Protein AF-A0A7S1Y999-F1 (afdb_monomer_lite)

Radius of gyration: 23.69 Å; chains: 1; bounding box: 73×63×56 Å

Organism: NCBI:txid210454

Secondary structure (DSSP, 8-state):
----------TTSHHHHHHHHHHHHHHHHHHHHHHHHHHHHHHHHHHHHHH-TT--TT-EEE--HHHHHHHHHHHHHHHHHHHHHHT-TTSTTHHHHH-SPPPTTSHHHHHHHHHHHHHHHHHHHHHHHHH-SEEEGGGGHHHHHHHHHHHHHHHHHHHSGGGTS-SS--HHHHHHHHHHHHHHHHHHHHHHHPPB------

pLDDT: mean 75.51, std 18.02, range [28.94, 95.38]

Sequence (202 aa):
TIFLPLFSSCSGIERLVDKTSADTMGPRLSTLTLSLAPYVGLGTLIQYCRSSKNFDLNDAVEITPLQRKALLVHFAYFIAVPIMIEVFPDAPGIDFLVGSQPNPCNGAFMMQCLAAENFFVTSTALGFLLSQTSVPRWALMTPFAQLAWNLKNHLAWWFLGSTFAPEGPFPFAVVDMFIIWPITAIYGHHFLNAKKVEKKKD

Foldseek 3Di:
DDDDDDDDDPPPPVVVVVVVVVVVVVLVVVVVVLVCQLVVVLVVVVVVQVPDPVRPQQFKFFQDPLLLVLLVLLLVVLVVLLCCVPVVCPPPCNCVQLN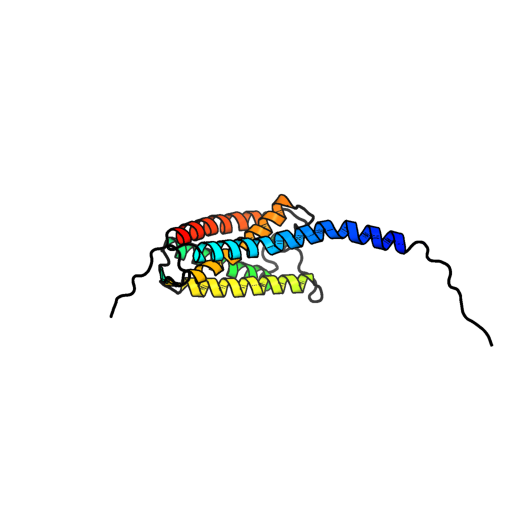DQDDCVDVSNVVSVVSNVVSVVLSVLSVVVSPDRIDRLNSLVSLSSVLSNLVSVLCCPPPVHPSRHDPDDPPNNVVVCVSSVVSVVSSVVCSVVTDGDDPPPD

Structure (mmCIF, N/CA/C/O backbone):
data_AF-A0A7S1Y999-F1
#
_entry.id   AF-A0A7S1Y999-F1
#
loop_
_atom_site.group_PDB
_atom_site.id
_atom_site.type_symbol
_atom_site.label_atom_id
_atom_site.label_alt_id
_atom_site.label_comp_id
_atom_site.label_asym_id
_atom_site.label_entity_id
_atom_site.label_seq_id
_atom_site.pdbx_PDB_ins_code
_atom_site.Cartn_x
_atom_site.Cartn_y
_atom_site.Cartn_z
_atom_site.occupancy
_atom_site.B_iso_or_equiv
_atom_site.auth_seq_id
_atom_site.auth_comp_id
_atom_site.auth_asym_id
_atom_site.auth_atom_id
_atom_site.pdbx_PDB_model_num
ATOM 1 N N . THR A 1 1 ? 41.124 -51.060 -30.240 1.00 32.69 1 THR A N 1
ATOM 2 C CA . THR A 1 1 ? 42.439 -50.402 -30.391 1.00 32.69 1 THR A CA 1
ATOM 3 C C . THR A 1 1 ? 42.208 -49.123 -31.180 1.00 32.69 1 THR A C 1
ATOM 5 O O . THR A 1 1 ? 41.724 -49.260 -32.285 1.00 32.69 1 THR A O 1
ATOM 8 N N . ILE A 1 2 ? 42.387 -47.879 -30.732 1.00 30.97 2 ILE A N 1
ATOM 9 C CA . ILE A 1 2 ? 43.013 -47.257 -29.556 1.00 30.97 2 ILE A CA 1
ATOM 10 C C . ILE A 1 2 ? 42.463 -45.798 -29.477 1.00 30.97 2 ILE A C 1
ATOM 12 O O . ILE A 1 2 ? 42.338 -45.148 -30.507 1.00 30.97 2 ILE A O 1
ATOM 16 N N . PHE A 1 3 ? 42.119 -45.362 -28.256 1.00 28.94 3 PHE A N 1
ATOM 17 C CA . PHE A 1 3 ? 42.251 -44.038 -27.601 1.00 28.94 3 PHE A CA 1
ATOM 18 C C . PHE A 1 3 ? 41.762 -42.699 -28.220 1.00 28.94 3 PHE A C 1
ATOM 20 O O . PHE A 1 3 ? 42.355 -42.155 -29.143 1.00 28.94 3 PHE A O 1
ATOM 27 N N . LEU A 1 4 ? 40.815 -42.064 -27.505 1.00 36.09 4 LEU A N 1
ATOM 28 C CA . LEU A 1 4 ? 40.960 -40.692 -26.952 1.00 36.09 4 LEU A CA 1
ATOM 29 C C . LEU A 1 4 ? 41.985 -4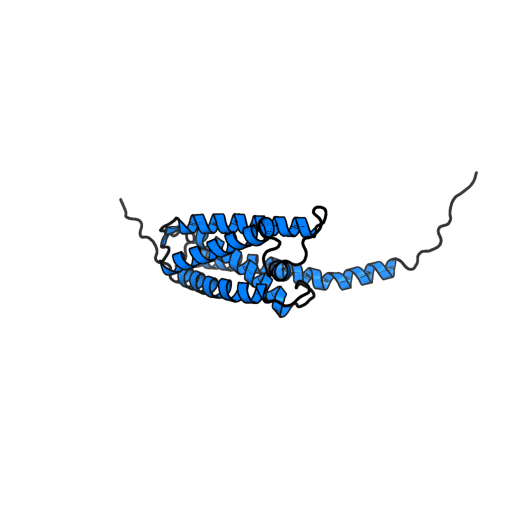0.736 -25.787 1.00 36.09 4 LEU A C 1
ATOM 31 O O . LEU A 1 4 ? 42.034 -41.790 -25.146 1.00 36.09 4 LEU A O 1
ATOM 35 N N . PRO A 1 5 ? 42.764 -39.676 -25.447 1.00 42.47 5 PRO A N 1
ATOM 36 C CA . PRO A 1 5 ? 42.220 -38.347 -25.120 1.00 42.47 5 PRO A CA 1
ATOM 37 C C . PRO A 1 5 ? 43.103 -37.127 -25.480 1.00 42.47 5 PRO A C 1
ATOM 39 O O . PRO A 1 5 ? 44.328 -37.174 -25.454 1.00 42.47 5 PRO A O 1
ATOM 42 N N . LEU A 1 6 ? 42.467 -35.974 -25.693 1.00 32.22 6 LEU A N 1
ATOM 43 C CA . LEU A 1 6 ? 43.109 -34.658 -25.597 1.00 32.22 6 LEU A CA 1
ATOM 44 C C . LEU A 1 6 ? 42.413 -33.868 -24.485 1.00 32.22 6 LEU A C 1
ATOM 46 O O . LEU A 1 6 ? 41.506 -33.079 -24.728 1.00 32.22 6 LEU A O 1
ATOM 50 N N . PHE A 1 7 ? 42.838 -34.110 -23.245 1.00 35.81 7 PHE A N 1
ATOM 51 C CA . PHE A 1 7 ? 42.679 -33.146 -22.161 1.00 35.81 7 PHE A CA 1
ATOM 52 C C . PHE A 1 7 ? 43.915 -32.246 -22.176 1.00 35.81 7 PHE A C 1
ATOM 54 O O . PHE A 1 7 ? 44.971 -32.627 -21.679 1.00 35.81 7 PHE A O 1
ATOM 61 N N . SER A 1 8 ? 43.786 -31.059 -22.769 1.00 37.53 8 SER A N 1
ATOM 62 C CA . SER A 1 8 ? 44.697 -29.950 -22.489 1.00 37.53 8 SER A CA 1
ATOM 63 C C . SER A 1 8 ? 44.144 -29.186 -21.292 1.00 37.53 8 SER A C 1
ATOM 65 O O . SER A 1 8 ? 42.966 -28.834 -21.254 1.00 37.53 8 SER A O 1
ATOM 67 N N . SER A 1 9 ? 44.999 -28.982 -20.298 1.00 34.59 9 SER A N 1
ATOM 68 C CA . SER A 1 9 ? 44.703 -28.388 -19.000 1.00 34.59 9 SER A CA 1
ATOM 69 C C . SER A 1 9 ? 44.044 -27.010 -19.118 1.00 34.59 9 SER A C 1
ATOM 71 O O . SER A 1 9 ? 44.605 -26.065 -19.667 1.00 34.59 9 SER A O 1
ATOM 73 N N . CYS A 1 10 ? 42.848 -26.875 -18.545 1.00 37.41 10 CYS A N 1
ATOM 74 C CA . CYS A 1 10 ? 42.197 -25.587 -18.339 1.00 37.41 10 CYS A CA 1
ATOM 75 C C . CYS A 1 10 ? 42.483 -25.115 -16.905 1.00 37.41 10 CYS A C 1
ATOM 77 O O . CYS A 1 10 ? 41.617 -25.140 -16.039 1.00 37.41 10 CYS A O 1
ATOM 79 N N . SER A 1 11 ? 43.715 -24.680 -16.636 1.00 45.34 11 SER A N 1
ATOM 80 C CA . SER A 1 11 ? 44.105 -24.077 -15.348 1.00 45.34 11 SER A CA 1
ATOM 81 C C . SER A 1 11 ? 43.598 -22.631 -15.167 1.00 45.34 11 SER A C 1
ATOM 83 O O . SER A 1 11 ? 44.038 -21.921 -14.265 1.00 45.34 11 SER A O 1
ATOM 85 N N . GLY A 1 12 ? 42.663 -22.179 -16.015 1.00 39.69 12 GLY A N 1
ATOM 86 C CA . GLY A 1 12 ? 42.076 -20.833 -15.987 1.00 39.69 12 GLY A CA 1
ATOM 87 C C . GLY A 1 12 ? 40.623 -20.753 -15.500 1.00 39.69 12 GLY A C 1
ATOM 88 O O . GLY A 1 12 ? 40.141 -19.647 -15.269 1.00 39.69 12 GLY A O 1
ATOM 89 N N . ILE A 1 13 ? 39.919 -21.879 -15.325 1.00 46.53 13 ILE A N 1
ATOM 90 C CA . ILE A 1 13 ? 38.487 -21.874 -14.964 1.00 46.53 13 ILE A CA 1
ATOM 91 C C . ILE A 1 13 ? 38.275 -21.639 -13.460 1.00 46.53 13 ILE A C 1
ATOM 93 O O . ILE A 1 13 ? 37.347 -20.930 -13.077 1.00 46.53 13 ILE A O 1
ATOM 97 N N . GLU A 1 14 ? 39.172 -22.121 -12.598 1.00 42.03 14 GLU A N 1
ATOM 98 C CA . GLU A 1 14 ? 39.005 -21.996 -11.140 1.00 42.03 14 GLU A CA 1
ATOM 99 C C . GLU A 1 14 ? 39.124 -20.544 -10.639 1.00 42.03 14 GLU A C 1
ATOM 101 O O . GLU A 1 14 ? 38.411 -20.148 -9.721 1.00 42.03 14 GLU A O 1
ATOM 106 N N . ARG A 1 15 ? 39.925 -19.685 -11.292 1.00 39.84 15 ARG A N 1
ATOM 107 C CA . ARG A 1 15 ? 40.043 -18.260 -10.906 1.00 39.84 15 ARG A CA 1
ATOM 108 C C . ARG A 1 15 ? 38.916 -17.360 -11.417 1.00 39.84 15 ARG A C 1
ATOM 110 O O . ARG A 1 15 ? 38.754 -16.257 -10.898 1.00 39.84 15 ARG A O 1
ATOM 117 N N . LEU A 1 16 ? 38.158 -17.793 -12.426 1.00 42.34 16 LEU A N 1
ATOM 118 C CA . LEU A 1 16 ? 37.001 -17.051 -12.940 1.00 42.34 16 LEU A CA 1
ATOM 119 C C . LEU A 1 16 ? 35.738 -17.344 -12.124 1.00 42.34 16 LEU A C 1
ATOM 121 O O . LEU A 1 16 ? 34.934 -16.443 -11.906 1.00 42.34 16 LEU A O 1
ATOM 125 N N . VAL A 1 17 ? 35.586 -18.559 -11.595 1.00 44.81 17 VAL A N 1
ATOM 126 C CA . VAL A 1 17 ? 34.418 -18.921 -10.776 1.00 44.81 17 VAL A CA 1
ATOM 127 C C . VAL A 1 17 ? 34.434 -18.216 -9.409 1.00 44.81 17 VAL A C 1
ATOM 129 O O . VAL A 1 17 ? 33.387 -17.746 -8.963 1.00 44.81 17 VAL A O 1
ATOM 132 N N . ASP A 1 18 ? 35.608 -18.018 -8.801 1.00 44.75 18 ASP A N 1
ATOM 133 C CA . ASP A 1 18 ? 35.720 -17.369 -7.482 1.00 44.75 18 ASP A CA 1
ATOM 134 C C . ASP A 1 18 ? 35.593 -15.837 -7.500 1.00 44.75 18 ASP A C 1
ATOM 136 O O . ASP A 1 18 ? 35.107 -15.247 -6.537 1.00 44.75 18 ASP A O 1
ATOM 140 N N . LYS A 1 19 ? 35.968 -15.160 -8.595 1.00 41.91 19 LYS A N 1
ATOM 141 C CA . LYS A 1 19 ? 35.773 -13.699 -8.706 1.00 41.91 19 LYS A CA 1
ATOM 142 C C . LYS A 1 19 ? 34.320 -13.321 -8.997 1.00 41.91 19 LYS A C 1
ATOM 144 O O . LYS A 1 19 ? 33.815 -12.346 -8.452 1.00 41.91 19 LYS A O 1
ATOM 149 N N . THR A 1 20 ? 33.619 -14.126 -9.795 1.00 48.47 20 THR A N 1
ATOM 150 C CA . THR A 1 20 ? 32.231 -13.832 -10.192 1.00 48.47 20 THR A CA 1
ATOM 151 C C . THR A 1 20 ? 31.223 -14.056 -9.053 1.00 48.47 20 THR A C 1
ATOM 153 O O . THR A 1 20 ? 30.171 -13.416 -9.018 1.00 48.47 20 THR A O 1
ATOM 156 N N . SER A 1 21 ? 31.522 -14.942 -8.095 1.00 50.50 21 SER A N 1
ATOM 157 C CA . SER A 1 21 ? 30.637 -15.223 -6.954 1.00 50.50 21 SER A CA 1
ATOM 158 C C . SER A 1 21 ? 30.668 -14.107 -5.899 1.00 50.50 21 SER A C 1
ATOM 160 O O . SER A 1 21 ? 29.613 -13.709 -5.405 1.00 50.50 21 SER A O 1
ATOM 162 N N . ALA A 1 22 ? 31.846 -13.543 -5.609 1.00 50.53 22 ALA A N 1
ATOM 163 C CA . ALA A 1 22 ? 32.011 -12.447 -4.655 1.00 50.53 22 ALA A CA 1
ATOM 164 C C . ALA A 1 22 ? 31.454 -11.112 -5.188 1.00 50.53 22 ALA A C 1
ATOM 166 O O . ALA A 1 22 ? 30.719 -10.432 -4.468 1.00 50.53 22 ALA A O 1
ATOM 167 N N . ASP A 1 23 ? 31.703 -10.789 -6.465 1.00 55.47 23 ASP A N 1
ATOM 168 C CA . ASP A 1 23 ? 31.224 -9.548 -7.101 1.00 55.47 23 ASP A CA 1
ATOM 169 C C . ASP A 1 23 ? 29.693 -9.521 -7.293 1.00 55.47 23 ASP A C 1
ATOM 171 O O . ASP A 1 23 ? 29.086 -8.453 -7.379 1.00 55.47 23 ASP A O 1
ATOM 175 N N . THR A 1 24 ? 29.026 -10.683 -7.290 1.00 58.84 24 THR A N 1
ATOM 176 C CA . THR A 1 24 ? 27.555 -10.776 -7.368 1.00 58.84 24 THR A CA 1
ATOM 177 C C . THR A 1 24 ? 26.867 -10.891 -6.006 1.00 58.84 24 THR A C 1
ATOM 179 O O . THR A 1 24 ? 25.656 -10.671 -5.916 1.00 58.84 24 THR A O 1
ATOM 182 N N . MET A 1 25 ? 27.595 -11.200 -4.928 1.00 64.44 25 MET A N 1
ATOM 183 C CA . MET A 1 25 ? 26.997 -11.423 -3.607 1.00 64.44 25 MET A CA 1
ATOM 184 C C . MET A 1 25 ? 26.539 -10.122 -2.937 1.00 64.44 25 MET A C 1
ATOM 186 O O . MET A 1 25 ? 25.466 -10.101 -2.335 1.00 64.44 25 MET A O 1
ATOM 190 N N . GLY A 1 26 ? 27.289 -9.027 -3.099 1.00 70.25 26 GLY A N 1
ATOM 191 C CA . GLY A 1 26 ? 26.924 -7.705 -2.572 1.00 70.25 26 GLY A CA 1
ATOM 192 C C . GLY A 1 26 ? 25.563 -7.206 -3.087 1.00 70.25 26 GLY A C 1
ATOM 193 O O . GLY A 1 26 ? 24.652 -7.000 -2.282 1.00 70.25 26 GLY A O 1
ATOM 194 N N . PRO A 1 27 ? 25.360 -7.085 -4.414 1.00 69.50 27 PRO A N 1
ATOM 195 C CA . PRO A 1 27 ? 24.075 -6.672 -4.987 1.00 69.50 27 PRO A CA 1
ATOM 196 C C . PRO A 1 27 ? 22.912 -7.604 -4.620 1.00 69.50 27 PRO A C 1
ATOM 198 O O . PRO A 1 27 ? 21.804 -7.139 -4.339 1.00 69.50 27 PRO A O 1
ATOM 201 N N . ARG A 1 28 ? 23.154 -8.921 -4.554 1.00 72.62 28 ARG A N 1
ATOM 202 C CA . ARG A 1 28 ? 22.144 -9.907 -4.131 1.00 72.62 28 ARG A CA 1
ATOM 203 C C . ARG A 1 28 ? 21.735 -9.724 -2.672 1.00 72.62 28 ARG A C 1
ATOM 205 O O . ARG A 1 28 ? 20.545 -9.764 -2.371 1.00 72.62 28 ARG A O 1
ATOM 212 N N . LEU A 1 29 ? 22.691 -9.477 -1.778 1.00 76.81 29 LEU A N 1
ATOM 213 C CA . LEU A 1 29 ? 22.421 -9.232 -0.362 1.00 76.81 29 LEU A CA 1
ATOM 214 C C . LEU A 1 29 ? 21.648 -7.924 -0.148 1.00 76.81 29 LEU A C 1
ATOM 216 O O . LEU A 1 29 ? 20.694 -7.900 0.631 1.00 76.81 29 LEU A O 1
ATOM 220 N N . SER A 1 30 ? 21.996 -6.862 -0.879 1.00 73.81 30 SER A N 1
ATOM 221 C CA . SER A 1 30 ? 21.239 -5.604 -0.873 1.00 73.81 30 SER A CA 1
ATOM 222 C C . SER A 1 30 ? 19.806 -5.808 -1.369 1.00 73.81 30 SER A C 1
ATOM 224 O O . SER A 1 30 ? 18.861 -5.370 -0.714 1.00 73.81 30 SER A O 1
ATOM 226 N N . THR A 1 31 ? 19.624 -6.552 -2.467 1.00 74.38 31 THR A N 1
ATOM 227 C CA . THR A 1 31 ? 18.295 -6.897 -3.010 1.00 74.38 31 THR A CA 1
ATOM 228 C C . THR A 1 31 ? 17.459 -7.669 -1.997 1.00 74.38 31 THR A C 1
ATOM 230 O O . THR A 1 31 ? 16.286 -7.354 -1.786 1.00 74.38 31 THR A O 1
ATOM 233 N N . LEU A 1 32 ? 18.058 -8.675 -1.356 1.00 79.88 32 LEU A N 1
ATOM 234 C CA . LEU A 1 32 ? 17.398 -9.481 -0.337 1.00 79.88 32 LEU A CA 1
ATOM 235 C C . LEU A 1 32 ? 16.986 -8.612 0.856 1.00 79.88 32 LEU A C 1
ATOM 237 O O . LEU A 1 32 ? 15.834 -8.652 1.273 1.00 79.88 32 LEU A O 1
ATOM 241 N N . THR A 1 33 ? 17.899 -7.782 1.357 1.00 81.56 33 THR A N 1
ATOM 242 C CA . THR A 1 33 ? 17.656 -6.906 2.512 1.00 81.56 33 THR A CA 1
ATOM 243 C C . THR A 1 33 ? 16.516 -5.925 2.240 1.00 81.56 33 THR A C 1
ATOM 245 O O . THR A 1 33 ? 15.583 -5.826 3.035 1.00 81.56 33 THR A O 1
ATOM 248 N N . LEU A 1 34 ? 16.533 -5.256 1.083 1.00 81.19 34 LEU A N 1
ATOM 249 C CA . LEU A 1 34 ? 15.434 -4.393 0.644 1.00 81.19 34 LEU A CA 1
ATOM 250 C C . LEU A 1 34 ? 14.120 -5.160 0.528 1.00 81.19 34 LEU A C 1
ATOM 252 O O . LEU A 1 34 ? 13.087 -4.695 0.999 1.00 81.19 34 LEU A O 1
ATOM 256 N N . SER A 1 35 ? 14.145 -6.340 -0.090 1.00 82.06 35 SER A N 1
ATOM 257 C CA . SER A 1 35 ? 12.939 -7.144 -0.303 1.00 82.06 35 SER A CA 1
ATOM 258 C C . SER A 1 35 ? 12.322 -7.612 1.010 1.00 82.06 35 SER A C 1
ATOM 260 O O . SER A 1 35 ? 11.105 -7.738 1.086 1.00 82.06 35 SER A O 1
ATOM 262 N N . LEU A 1 36 ? 13.135 -7.820 2.050 1.00 87.19 36 LEU A N 1
ATOM 263 C CA . LEU A 1 36 ? 12.676 -8.194 3.386 1.00 87.19 36 LEU A CA 1
ATOM 264 C C . LEU A 1 36 ? 12.146 -7.007 4.200 1.00 87.19 36 LEU A C 1
ATOM 266 O O . LEU A 1 36 ? 11.314 -7.220 5.081 1.00 87.19 36 LEU A O 1
ATOM 270 N N . ALA A 1 37 ? 12.568 -5.772 3.915 1.00 86.25 37 ALA A N 1
ATOM 271 C CA . ALA A 1 37 ? 12.202 -4.604 4.718 1.00 86.25 37 ALA A CA 1
ATOM 272 C C . ALA A 1 37 ? 10.676 -4.410 4.894 1.00 86.25 37 ALA A C 1
ATOM 274 O O . ALA A 1 37 ? 10.248 -4.221 6.038 1.00 86.25 37 ALA A O 1
ATOM 275 N N . PRO A 1 38 ? 9.821 -4.538 3.852 1.00 88.81 38 PRO A N 1
ATOM 276 C CA . PRO A 1 38 ? 8.369 -4.461 4.026 1.00 88.81 38 PRO A CA 1
ATOM 277 C C . PRO A 1 38 ? 7.814 -5.547 4.956 1.00 88.81 38 PRO A C 1
ATOM 279 O O . PRO A 1 38 ? 6.980 -5.262 5.817 1.00 88.81 38 PRO A O 1
ATOM 282 N N . TYR A 1 39 ? 8.311 -6.782 4.831 1.00 89.94 39 TYR A N 1
ATOM 283 C CA . TYR A 1 39 ? 7.887 -7.907 5.668 1.00 89.94 39 TYR A CA 1
ATOM 284 C C . TYR A 1 39 ? 8.298 -7.715 7.126 1.00 89.94 39 TYR A C 1
ATOM 286 O O . TYR A 1 39 ? 7.499 -7.966 8.026 1.00 89.94 39 TYR A O 1
ATOM 294 N N . VAL A 1 40 ? 9.517 -7.229 7.368 1.00 89.94 40 VAL A N 1
ATOM 295 C CA . VAL A 1 40 ? 10.002 -6.910 8.717 1.00 89.94 40 VAL A CA 1
ATOM 296 C C . VAL A 1 40 ? 9.167 -5.790 9.337 1.00 89.94 40 VAL A C 1
ATOM 298 O O . VAL A 1 40 ? 8.766 -5.905 10.497 1.00 89.94 40 VAL A O 1
ATOM 301 N N . GLY A 1 41 ? 8.846 -4.741 8.574 1.00 88.81 41 GLY A N 1
ATOM 302 C CA . GLY A 1 41 ? 7.993 -3.643 9.036 1.00 88.81 41 GLY A CA 1
ATOM 303 C C . GLY A 1 41 ? 6.601 -4.121 9.457 1.00 88.81 41 GLY A C 1
ATOM 304 O O . GLY A 1 41 ? 6.162 -3.853 10.577 1.00 88.81 41 GLY A O 1
ATOM 305 N N . LEU A 1 42 ? 5.933 -4.901 8.600 1.00 90.31 42 LEU A N 1
ATOM 306 C CA . LEU A 1 42 ? 4.625 -5.486 8.913 1.00 90.31 42 LEU A CA 1
ATOM 307 C C . LEU A 1 42 ? 4.688 -6.464 10.086 1.00 90.31 42 LEU A C 1
ATOM 309 O O . LEU A 1 42 ? 3.856 -6.390 10.988 1.00 90.31 42 LEU A O 1
ATOM 313 N N . GLY A 1 43 ? 5.676 -7.360 10.102 1.00 91.50 43 GLY A N 1
ATOM 314 C CA . GLY A 1 43 ? 5.865 -8.330 11.179 1.00 91.50 43 GLY A CA 1
ATOM 315 C C . GLY A 1 43 ? 6.068 -7.647 12.531 1.00 91.50 43 GLY A C 1
ATOM 316 O O . GLY A 1 43 ? 5.450 -8.037 13.520 1.00 91.50 43 GLY A O 1
ATOM 317 N N . THR A 1 44 ? 6.851 -6.568 12.558 1.00 91.62 44 THR A N 1
ATOM 318 C CA . THR A 1 44 ? 7.063 -5.747 13.758 1.00 91.62 44 THR A CA 1
ATOM 319 C C . THR A 1 44 ? 5.766 -5.079 14.212 1.00 91.62 44 THR A C 1
ATOM 321 O O . THR A 1 44 ? 5.453 -5.106 15.400 1.00 91.62 44 THR A O 1
ATOM 324 N N . LEU A 1 45 ? 4.966 -4.537 13.287 1.00 90.50 45 LEU A N 1
ATOM 325 C CA . LEU A 1 45 ? 3.673 -3.929 13.614 1.00 90.50 45 LEU A CA 1
ATOM 326 C C . LEU A 1 45 ? 2.671 -4.957 14.164 1.00 90.50 45 LEU A C 1
ATOM 328 O O . LEU A 1 45 ? 1.980 -4.686 15.147 1.00 90.50 45 LEU A O 1
ATOM 332 N N . ILE A 1 46 ? 2.611 -6.150 13.566 1.00 91.81 46 ILE A N 1
ATOM 333 C CA . ILE A 1 46 ? 1.789 -7.269 14.048 1.00 91.81 46 ILE A CA 1
ATOM 334 C C . ILE A 1 46 ? 2.212 -7.661 15.463 1.00 91.81 46 ILE A C 1
ATOM 336 O O . ILE A 1 46 ? 1.364 -7.790 16.348 1.00 91.81 46 ILE A O 1
ATOM 340 N N . GLN A 1 47 ? 3.516 -7.824 15.688 1.00 93.25 47 GLN A N 1
ATOM 341 C CA . GLN A 1 47 ? 4.055 -8.185 16.994 1.00 93.25 47 GLN A CA 1
ATOM 342 C C . GLN A 1 47 ? 3.764 -7.104 18.041 1.00 93.25 47 GLN A C 1
ATOM 344 O O . GLN A 1 47 ? 3.337 -7.426 19.152 1.00 93.25 47 GLN A O 1
ATOM 349 N N . TYR A 1 48 ? 3.916 -5.829 17.675 1.00 91.81 48 TYR A N 1
ATOM 350 C CA . TYR A 1 48 ? 3.555 -4.697 18.522 1.00 91.81 48 TYR A CA 1
ATOM 351 C C . TYR A 1 48 ? 2.084 -4.768 18.951 1.00 91.81 48 TYR A C 1
ATOM 353 O O . TYR A 1 48 ? 1.801 -4.722 20.148 1.00 91.81 48 TYR A O 1
ATOM 361 N N . CYS A 1 49 ? 1.157 -4.977 18.010 1.00 91.44 49 CYS A N 1
ATOM 362 C CA . CYS A 1 49 ? -0.269 -5.106 18.320 1.00 91.44 49 CYS A CA 1
ATOM 363 C C . CYS A 1 49 ? -0.548 -6.280 19.267 1.00 91.44 49 CYS A C 1
ATOM 365 O O . CYS A 1 49 ? -1.221 -6.106 20.275 1.00 91.44 49 CYS A O 1
ATOM 367 N N . ARG A 1 50 ? 0.042 -7.456 19.013 1.00 90.50 50 ARG A N 1
ATOM 368 C CA . ARG A 1 50 ? -0.126 -8.645 19.872 1.00 90.50 50 ARG A CA 1
ATOM 369 C C . ARG A 1 50 ? 0.388 -8.445 21.298 1.00 90.50 50 ARG A C 1
ATOM 371 O O . ARG A 1 50 ? -0.171 -9.010 22.231 1.00 90.50 50 ARG A O 1
ATOM 378 N N . SER A 1 51 ? 1.457 -7.670 21.465 1.00 91.25 51 SER A N 1
ATOM 379 C CA . SER A 1 51 ? 2.036 -7.366 22.780 1.00 91.25 51 SER A CA 1
ATOM 380 C C . SER A 1 51 ? 1.307 -6.250 23.538 1.00 91.25 51 SER A C 1
ATOM 382 O O . SER A 1 51 ? 1.464 -6.125 24.753 1.00 91.25 51 SER A O 1
ATOM 384 N N . SER A 1 52 ? 0.509 -5.433 22.845 1.00 87.94 52 SER A N 1
ATOM 385 C CA . SER A 1 52 ? -0.146 -4.263 23.422 1.00 87.94 52 SER A CA 1
ATOM 386 C C . SER A 1 52 ? -1.582 -4.561 23.832 1.00 87.94 52 SER A C 1
ATOM 388 O O . SER A 1 52 ? -2.395 -5.014 23.033 1.00 87.94 52 SER A O 1
ATOM 390 N N . LYS A 1 53 ? -1.949 -4.197 25.065 1.00 83.38 53 LYS A N 1
ATOM 391 C CA . LYS A 1 53 ? -3.335 -4.324 25.553 1.00 83.38 53 LYS A CA 1
ATOM 392 C C . LYS A 1 53 ? -4.311 -3.356 24.872 1.00 83.38 53 LYS A C 1
ATOM 394 O O . LYS A 1 53 ? -5.520 -3.550 24.949 1.00 83.38 53 LYS A O 1
ATOM 399 N N . ASN A 1 54 ? -3.799 -2.311 24.222 1.00 84.19 54 ASN A N 1
ATOM 400 C CA . ASN A 1 54 ? -4.621 -1.257 23.629 1.00 84.19 54 ASN A CA 1
ATOM 401 C C . ASN A 1 54 ? -4.977 -1.527 22.158 1.00 84.19 54 ASN A C 1
ATOM 403 O O . ASN A 1 54 ? -5.955 -0.964 21.661 1.00 84.19 54 ASN A O 1
ATOM 407 N N . PHE A 1 55 ? -4.223 -2.399 21.479 1.00 87.81 55 PHE A N 1
ATOM 408 C CA . PHE A 1 55 ? -4.282 -2.599 20.030 1.00 87.81 55 PHE A CA 1
ATOM 409 C C . PHE A 1 55 ? -4.564 -4.063 19.661 1.00 87.81 55 PHE A C 1
ATOM 411 O O . PHE A 1 55 ? -3.709 -4.732 19.085 1.00 87.81 55 PHE A O 1
ATOM 418 N N . ASP A 1 56 ? -5.774 -4.556 19.945 1.00 90.50 56 ASP A N 1
ATOM 419 C CA . ASP A 1 56 ? -6.191 -5.872 19.448 1.00 90.50 56 ASP A CA 1
ATOM 420 C C . ASP A 1 56 ? -6.428 -5.802 17.928 1.00 90.50 56 ASP A C 1
ATOM 422 O O . ASP A 1 56 ? -7.074 -4.889 17.406 1.00 90.50 56 ASP A O 1
ATOM 426 N N . LEU A 1 57 ? -5.877 -6.776 17.205 1.00 91.38 57 LEU A N 1
ATOM 427 C CA . LEU A 1 57 ? -6.005 -6.907 15.755 1.00 91.38 57 LEU A CA 1
ATOM 428 C C . LEU A 1 57 ? -7.433 -7.233 15.310 1.00 91.38 57 LEU A C 1
ATOM 430 O O . LEU A 1 57 ? -7.806 -6.908 14.182 1.00 91.38 57 LEU A O 1
ATOM 434 N N . ASN A 1 58 ? -8.222 -7.856 16.182 1.00 92.31 58 ASN A N 1
ATOM 435 C CA . ASN A 1 58 ? -9.607 -8.227 15.918 1.00 92.31 58 ASN A CA 1
ATOM 436 C C . ASN A 1 58 ? -10.606 -7.134 16.312 1.00 92.31 58 ASN A C 1
ATOM 438 O O . ASN A 1 58 ? -11.798 -7.285 16.040 1.00 92.31 58 ASN A O 1
ATOM 442 N N . ASP A 1 59 ? -10.146 -6.035 16.922 1.00 92.00 59 ASP A N 1
ATOM 443 C CA . ASP A 1 59 ? -11.016 -4.901 17.219 1.00 92.00 59 ASP A CA 1
ATOM 444 C C . ASP A 1 59 ? -11.602 -4.339 15.923 1.00 92.00 59 ASP A C 1
ATOM 446 O O . ASP A 1 59 ? -10.871 -4.009 14.983 1.00 92.00 59 ASP A O 1
ATOM 450 N N . ALA A 1 60 ? -12.925 -4.184 15.896 1.00 93.75 60 ALA A N 1
ATOM 451 C CA . ALA A 1 60 ? -13.600 -3.432 14.852 1.00 93.75 60 ALA A CA 1
ATOM 452 C C . ALA A 1 60 ? -13.292 -1.943 15.038 1.00 93.75 60 ALA A C 1
ATOM 454 O O . ALA A 1 60 ? -13.552 -1.365 16.096 1.00 93.75 60 ALA A O 1
ATOM 455 N N . VAL A 1 61 ? -12.734 -1.324 14.005 1.00 93.06 61 VAL A N 1
ATOM 456 C CA . VAL A 1 61 ? -12.365 0.088 13.990 1.00 93.06 61 VAL A CA 1
ATOM 457 C C . VAL A 1 61 ? -13.140 0.830 12.919 1.00 93.06 61 VAL A C 1
ATOM 459 O O . VAL A 1 61 ? -13.320 0.330 11.809 1.00 93.06 61 VAL A O 1
ATOM 462 N N . GLU A 1 62 ? -13.604 2.031 13.249 1.00 93.81 62 GLU A N 1
ATOM 463 C CA . GLU A 1 62 ? -14.297 2.887 12.287 1.00 93.81 62 GLU A CA 1
ATOM 464 C C . GLU A 1 62 ? -13.330 3.407 11.224 1.00 93.81 62 GLU A C 1
ATOM 466 O O . GLU A 1 62 ? -12.189 3.764 11.525 1.00 93.81 62 GLU A O 1
ATOM 471 N N . ILE A 1 63 ? -13.807 3.510 9.985 1.00 92.38 63 ILE A N 1
ATOM 472 C CA . ILE A 1 63 ? -13.095 4.204 8.912 1.00 92.38 63 ILE A CA 1
ATOM 473 C C . ILE A 1 63 ? -13.501 5.677 8.945 1.00 92.38 63 ILE A C 1
ATOM 475 O O . ILE A 1 63 ? -14.640 6.030 8.625 1.00 92.38 63 ILE A O 1
ATOM 479 N N . THR A 1 64 ? -12.567 6.558 9.312 1.00 92.12 64 THR A N 1
ATOM 480 C CA . THR A 1 64 ? -12.842 8.003 9.375 1.00 92.12 64 THR A CA 1
ATOM 481 C C . THR A 1 64 ? -13.059 8.603 7.981 1.00 92.12 64 THR A C 1
ATOM 483 O O . THR A 1 64 ? -12.560 8.070 6.987 1.00 92.12 64 THR A O 1
ATOM 486 N N . PRO A 1 65 ? -13.730 9.767 7.867 1.00 93.44 65 PRO A N 1
ATOM 487 C CA . PRO A 1 65 ? -13.875 10.461 6.586 1.00 93.44 65 PRO A CA 1
ATOM 488 C C . PRO A 1 65 ? -12.536 10.788 5.912 1.00 93.44 65 PRO A C 1
ATOM 490 O O . PRO A 1 65 ? -12.422 10.684 4.692 1.00 93.44 65 PRO A O 1
ATOM 493 N N . LEU A 1 66 ? -11.513 11.160 6.691 1.00 93.25 66 LEU A N 1
ATOM 494 C CA . LEU A 1 66 ? -10.177 11.430 6.157 1.00 93.25 66 LEU A CA 1
ATOM 495 C C . LEU A 1 66 ? -9.523 10.151 5.620 1.00 93.25 66 LEU A C 1
ATOM 497 O O . LEU A 1 66 ? -9.004 10.157 4.506 1.00 93.25 66 LEU A O 1
ATOM 501 N N . GLN A 1 67 ? -9.612 9.043 6.361 1.00 93.06 67 GLN A N 1
ATOM 502 C CA . GLN A 1 67 ? -9.114 7.752 5.892 1.00 93.06 67 GLN A CA 1
ATOM 503 C C . GLN A 1 67 ? -9.863 7.271 4.645 1.00 93.06 67 GLN A 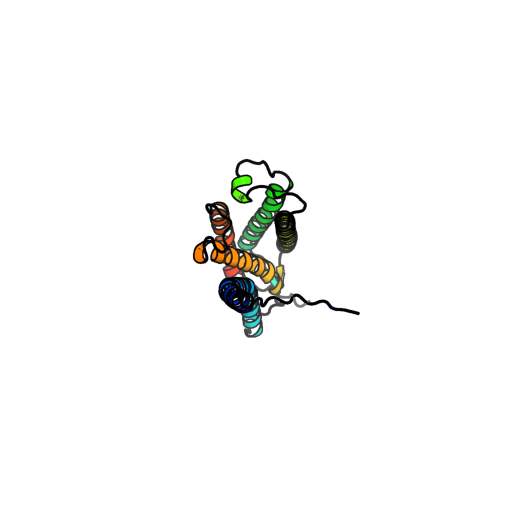C 1
ATOM 505 O O . GLN A 1 67 ? -9.242 6.752 3.726 1.00 93.06 67 GLN A O 1
ATOM 510 N N . ARG A 1 68 ? -11.180 7.487 4.570 1.00 93.94 68 ARG A N 1
ATOM 511 C CA . ARG A 1 68 ? -11.996 7.163 3.393 1.00 93.94 68 ARG A CA 1
ATOM 512 C C . ARG A 1 68 ? -11.538 7.938 2.157 1.00 93.94 68 ARG A C 1
ATOM 514 O O . ARG A 1 68 ? -11.421 7.354 1.086 1.00 93.94 68 ARG A O 1
ATOM 521 N N . LYS A 1 69 ? -11.229 9.232 2.305 1.00 94.94 69 LYS A N 1
ATOM 522 C CA . LYS A 1 69 ? -10.641 10.038 1.222 1.00 94.94 69 LYS A CA 1
ATOM 523 C C . LYS A 1 69 ? -9.274 9.497 0.800 1.00 94.94 69 LYS A C 1
ATOM 525 O O . LYS A 1 69 ? -9.033 9.361 -0.392 1.00 94.94 69 LYS A O 1
ATOM 530 N N . ALA A 1 70 ? -8.414 9.141 1.755 1.00 94.62 70 ALA A N 1
ATOM 531 C CA . ALA A 1 70 ? -7.117 8.538 1.452 1.00 94.62 70 ALA A CA 1
ATOM 532 C C . ALA A 1 70 ? -7.258 7.185 0.730 1.00 94.62 70 ALA A C 1
ATOM 534 O O . ALA A 1 70 ? -6.583 6.970 -0.270 1.00 94.62 70 ALA A O 1
ATOM 535 N N . LEU A 1 71 ? -8.185 6.322 1.167 1.00 94.50 71 LEU A N 1
ATOM 536 C CA . LEU A 1 71 ? -8.514 5.055 0.503 1.00 94.50 71 LEU A CA 1
ATOM 537 C C . LEU A 1 71 ? -8.995 5.279 -0.928 1.00 94.50 71 LEU A C 1
ATOM 539 O O . LEU A 1 71 ? -8.550 4.567 -1.818 1.00 94.50 71 LEU A O 1
ATOM 543 N N . LEU A 1 72 ? -9.847 6.282 -1.163 1.00 95.38 72 LEU A N 1
ATOM 544 C CA . LEU A 1 72 ? -10.331 6.620 -2.500 1.00 95.38 72 LEU A CA 1
ATOM 545 C C . LEU A 1 72 ? -9.195 7.076 -3.425 1.00 95.38 72 LEU A C 1
ATOM 547 O O . LEU A 1 72 ? -9.105 6.597 -4.551 1.00 95.38 72 LEU A O 1
ATOM 551 N N . VAL A 1 73 ? -8.325 7.977 -2.957 1.00 94.31 73 VAL A N 1
ATOM 552 C CA . VAL A 1 73 ? -7.169 8.442 -3.743 1.00 94.31 73 VAL A CA 1
ATOM 553 C C . VAL A 1 73 ? -6.216 7.282 -4.023 1.00 94.31 73 VAL A C 1
ATOM 555 O O . VAL A 1 73 ? -5.782 7.110 -5.158 1.00 94.31 73 VAL A O 1
ATOM 558 N N . HIS A 1 74 ? -5.937 6.450 -3.017 1.00 93.62 74 HIS A N 1
ATOM 559 C CA . HIS A 1 74 ? -5.059 5.293 -3.163 1.00 93.62 74 HIS A CA 1
ATOM 560 C C . HIS A 1 74 ? -5.632 4.275 -4.159 1.00 93.62 74 HIS A C 1
ATOM 562 O O . HIS A 1 74 ? -4.936 3.817 -5.057 1.00 93.62 74 HIS A O 1
ATOM 568 N N . PHE A 1 75 ? -6.924 3.975 -4.045 1.00 94.38 75 PHE A N 1
ATOM 569 C CA . PHE A 1 75 ? -7.658 3.113 -4.965 1.00 94.38 75 PHE A CA 1
ATOM 570 C C . PHE A 1 75 ? -7.603 3.627 -6.408 1.00 94.38 75 PHE A C 1
ATOM 572 O O . PHE A 1 75 ? -7.233 2.881 -7.311 1.00 94.38 75 PHE A O 1
ATOM 579 N N . ALA A 1 76 ? -7.922 4.907 -6.619 1.00 93.12 76 ALA A N 1
ATOM 580 C CA . ALA A 1 76 ? -7.921 5.522 -7.942 1.00 93.12 76 ALA A CA 1
ATOM 581 C C . ALA A 1 76 ? -6.520 5.529 -8.571 1.00 93.12 76 ALA A C 1
ATOM 583 O O . ALA A 1 76 ? -6.383 5.217 -9.752 1.00 93.12 76 ALA A O 1
ATOM 584 N N . TYR A 1 77 ? -5.483 5.822 -7.779 1.00 88.94 77 TYR A N 1
ATOM 585 C CA . TYR A 1 77 ? -4.092 5.761 -8.230 1.00 88.94 77 TYR A CA 1
ATOM 586 C C . TYR A 1 77 ? -3.727 4.352 -8.729 1.00 88.94 77 TYR A C 1
ATOM 588 O O . TYR A 1 77 ? -3.221 4.204 -9.838 1.00 88.94 77 TYR A O 1
ATOM 596 N N . PHE A 1 78 ? -4.079 3.308 -7.971 1.00 88.50 78 PHE A N 1
ATOM 597 C CA . PHE A 1 78 ? -3.790 1.915 -8.337 1.00 88.50 78 PHE A CA 1
ATOM 598 C C . PHE A 1 78 ? -4.615 1.395 -9.524 1.00 88.50 78 PHE A C 1
ATOM 600 O O . PHE A 1 78 ? -4.177 0.459 -10.182 1.00 88.50 78 PHE A O 1
ATOM 607 N N . ILE A 1 79 ? -5.772 1.991 -9.827 1.00 90.81 79 ILE A N 1
ATOM 608 C CA . ILE A 1 79 ? -6.539 1.700 -11.052 1.00 90.81 79 ILE A CA 1
ATOM 609 C C . ILE A 1 79 ? -5.936 2.395 -12.271 1.00 90.81 79 ILE A C 1
ATOM 611 O O . ILE A 1 79 ? -5.890 1.816 -13.356 1.00 90.81 79 ILE A O 1
ATOM 615 N N . ALA A 1 80 ? -5.496 3.644 -12.109 1.00 85.56 80 ALA A N 1
ATOM 616 C CA . ALA A 1 80 ? -4.978 4.430 -13.219 1.00 85.56 80 ALA A CA 1
ATOM 617 C C . ALA A 1 80 ? -3.717 3.797 -13.820 1.00 85.56 80 ALA A C 1
ATOM 619 O O . ALA A 1 80 ? -3.557 3.808 -15.036 1.00 85.56 80 ALA A O 1
ATOM 620 N N . VAL A 1 81 ? -2.846 3.220 -12.985 1.00 78.31 81 VAL A N 1
ATOM 621 C CA . VAL A 1 81 ? -1.558 2.671 -13.430 1.00 78.31 81 VAL A CA 1
ATOM 622 C C . VAL A 1 81 ? -1.718 1.526 -14.450 1.00 78.31 81 VAL A C 1
ATOM 624 O O . VAL A 1 81 ? -1.188 1.678 -15.548 1.00 78.31 81 VAL A O 1
ATOM 627 N N . PRO A 1 82 ? -2.481 0.441 -14.199 1.00 78.06 82 PRO A N 1
ATOM 628 C CA . PRO A 1 82 ? -2.727 -0.593 -15.210 1.00 78.06 82 PRO A CA 1
ATOM 629 C C . PRO A 1 82 ? -3.369 -0.058 -16.490 1.00 78.06 82 PRO A C 1
ATOM 631 O O . PRO A 1 82 ? -2.929 -0.405 -17.578 1.00 78.06 82 PRO A O 1
ATOM 634 N N . ILE A 1 83 ? -4.361 0.836 -16.383 1.00 80.75 83 ILE A N 1
ATOM 635 C CA . ILE A 1 83 ? -5.032 1.422 -17.557 1.00 80.75 83 ILE A CA 1
ATOM 636 C C . ILE A 1 83 ? -4.032 2.192 -18.428 1.00 80.75 83 ILE A C 1
ATOM 638 O O . ILE A 1 83 ? -4.032 2.055 -19.649 1.00 80.75 83 ILE A O 1
ATOM 642 N N . MET A 1 84 ? -3.163 2.986 -17.804 1.00 74.25 84 MET A N 1
ATOM 643 C CA . MET A 1 84 ? -2.116 3.724 -18.505 1.00 74.25 84 MET A CA 1
ATOM 644 C C . MET A 1 84 ? -1.110 2.792 -19.191 1.00 74.25 84 MET A C 1
ATOM 646 O O . MET A 1 84 ? -0.693 3.074 -20.307 1.00 74.25 84 MET A O 1
ATOM 650 N N . ILE A 1 85 ? -0.744 1.680 -18.551 1.00 69.88 85 ILE A N 1
ATOM 651 C CA . ILE A 1 85 ? 0.260 0.742 -19.070 1.00 69.88 85 ILE A CA 1
ATOM 652 C C . ILE A 1 85 ? -0.304 -0.152 -20.182 1.00 69.88 85 ILE A C 1
ATOM 654 O O . ILE A 1 85 ? 0.370 -0.383 -21.183 1.00 69.88 85 ILE A O 1
ATOM 658 N N . GLU A 1 86 ? -1.519 -0.669 -20.007 1.00 72.25 86 GLU A N 1
ATOM 659 C CA . GLU A 1 86 ? -2.097 -1.694 -20.883 1.00 72.25 86 GLU A CA 1
ATOM 660 C C . GLU A 1 86 ? -2.966 -1.113 -22.002 1.00 72.25 86 GLU A C 1
ATOM 662 O O . GLU A 1 86 ? -2.953 -1.627 -23.118 1.00 72.25 86 GLU A O 1
ATOM 667 N N . VAL A 1 87 ? -3.737 -0.056 -21.721 1.00 73.75 87 VAL A N 1
ATOM 668 C CA . VAL A 1 87 ? -4.742 0.483 -22.658 1.00 73.75 87 VAL A CA 1
ATOM 669 C C . VAL A 1 87 ? -4.216 1.693 -23.418 1.00 73.75 87 VAL A C 1
ATOM 671 O O . VAL A 1 87 ? -4.536 1.870 -24.592 1.00 73.75 87 VAL A O 1
ATOM 674 N N . PHE A 1 88 ? -3.404 2.523 -22.763 1.00 76.50 88 PHE A N 1
ATOM 675 C CA . PHE A 1 88 ? -2.858 3.746 -23.352 1.00 76.50 88 PHE A CA 1
ATOM 676 C C . PHE A 1 88 ? -1.326 3.777 -23.340 1.00 76.50 88 PHE A C 1
ATOM 678 O O . PHE A 1 88 ? -0.756 4.775 -22.899 1.00 76.50 88 PHE A O 1
ATOM 685 N N . PRO A 1 89 ? -0.641 2.739 -23.854 1.00 70.31 89 PRO A N 1
ATOM 686 C CA . PRO A 1 89 ? 0.820 2.677 -23.817 1.00 70.31 89 PRO A CA 1
ATOM 687 C C . PRO A 1 89 ? 1.497 3.832 -24.574 1.00 70.31 89 PRO A C 1
ATOM 689 O O . PRO A 1 89 ? 2.635 4.177 -24.270 1.00 70.31 89 PRO A O 1
ATOM 692 N N . ASP A 1 90 ? 0.778 4.458 -25.511 1.00 73.81 90 ASP A N 1
ATOM 693 C CA . ASP A 1 90 ? 1.255 5.571 -26.338 1.00 73.81 90 ASP A CA 1
ATOM 694 C C . ASP A 1 90 ? 0.813 6.954 -25.821 1.00 73.81 90 ASP A C 1
ATOM 696 O O . ASP A 1 90 ? 1.017 7.967 -26.498 1.00 73.81 90 ASP A O 1
ATOM 700 N N . ALA A 1 91 ? 0.149 7.038 -24.658 1.00 71.75 91 ALA A N 1
ATOM 701 C CA . ALA A 1 91 ? -0.254 8.337 -24.127 1.00 71.75 91 ALA A CA 1
ATOM 702 C C . ALA A 1 91 ? 0.982 9.204 -23.803 1.00 71.75 91 ALA A C 1
ATOM 704 O O . ALA A 1 91 ? 2.016 8.680 -23.378 1.00 71.75 91 ALA A O 1
ATOM 705 N N . PRO A 1 92 ? 0.901 10.539 -23.983 1.00 69.31 92 PRO A N 1
ATOM 706 C CA . PRO A 1 92 ? 2.041 11.420 -23.759 1.00 69.31 92 PRO A CA 1
ATOM 707 C C . PRO A 1 92 ? 2.657 11.235 -22.368 1.00 69.31 92 PRO A C 1
ATOM 709 O O . PRO A 1 92 ? 1.978 11.398 -21.354 1.00 69.31 92 PRO A O 1
ATOM 712 N N . GLY A 1 93 ? 3.953 10.919 -22.331 1.00 66.00 93 GLY A N 1
ATOM 713 C CA . GLY A 1 93 ? 4.711 10.709 -21.102 1.00 66.00 93 GLY A CA 1
ATOM 714 C C . GLY A 1 93 ? 4.646 9.290 -20.537 1.00 66.00 93 GLY A C 1
ATOM 715 O O . GLY A 1 93 ? 5.336 9.032 -19.558 1.00 66.00 93 GLY A O 1
ATOM 716 N N . ILE A 1 94 ? 3.879 8.356 -21.113 1.00 66.94 94 ILE A N 1
ATOM 717 C CA . ILE A 1 94 ? 3.885 6.951 -20.667 1.00 66.94 94 ILE A CA 1
ATOM 718 C C . ILE A 1 94 ? 5.239 6.294 -20.930 1.00 66.94 94 ILE A C 1
ATOM 720 O O . ILE A 1 94 ? 5.786 5.657 -20.036 1.00 66.94 94 ILE A O 1
ATOM 724 N N . ASP A 1 95 ? 5.838 6.532 -22.091 1.00 62.12 95 ASP A N 1
ATOM 725 C CA . ASP A 1 95 ? 7.208 6.133 -22.432 1.00 62.12 95 ASP A CA 1
ATOM 726 C C . ASP A 1 95 ? 8.244 6.603 -21.396 1.00 62.12 95 ASP A C 1
ATOM 728 O O . ASP A 1 95 ? 9.171 5.875 -21.040 1.00 62.12 95 ASP A O 1
ATOM 732 N N . PHE A 1 96 ? 8.042 7.799 -20.851 1.00 60.38 96 PHE A N 1
ATOM 733 C CA . PHE A 1 96 ? 8.858 8.368 -19.787 1.00 60.38 96 PHE A CA 1
ATOM 734 C C . PHE A 1 96 ? 8.573 7.766 -18.397 1.00 60.38 96 PHE A C 1
ATOM 736 O O . PHE A 1 96 ? 9.438 7.789 -17.521 1.00 60.38 96 PHE A O 1
ATOM 743 N N . LEU A 1 97 ? 7.373 7.223 -18.179 1.00 57.56 97 LEU A N 1
ATOM 744 C CA . LEU A 1 97 ? 6.954 6.609 -16.916 1.00 57.56 97 LEU A CA 1
ATOM 745 C C . LEU A 1 97 ? 7.311 5.118 -16.830 1.00 5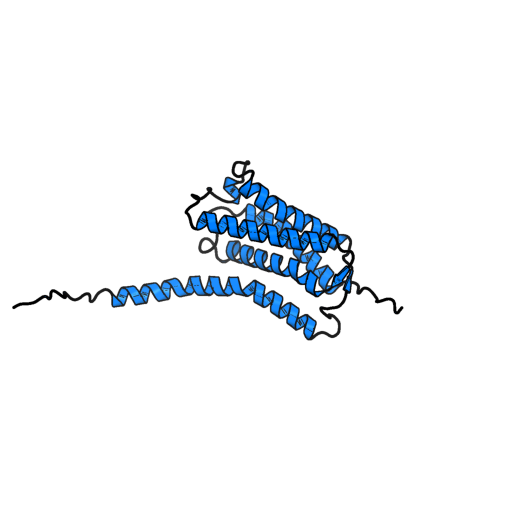7.56 97 LEU A C 1
ATOM 747 O O . LEU A 1 97 ? 7.710 4.658 -15.761 1.00 57.56 97 LEU A O 1
ATOM 751 N N . VAL A 1 98 ? 7.161 4.363 -17.923 1.00 55.38 98 VAL A N 1
ATOM 752 C CA . VAL A 1 98 ? 7.338 2.897 -17.940 1.00 55.38 98 VAL A CA 1
ATOM 753 C C . VAL A 1 98 ? 8.471 2.396 -18.831 1.00 55.38 98 VAL A C 1
ATOM 755 O O . VAL A 1 98 ? 8.774 1.201 -18.812 1.00 55.38 98 VAL A O 1
ATOM 758 N N . GLY A 1 99 ? 9.137 3.290 -19.562 1.00 57.19 99 GLY A N 1
ATOM 759 C CA . GLY A 1 99 ? 10.169 2.928 -20.526 1.00 57.19 99 GLY A CA 1
ATOM 760 C C . GLY A 1 99 ? 9.588 2.359 -21.824 1.00 57.19 99 GLY A C 1
ATOM 761 O O . GLY A 1 99 ? 8.381 2.377 -22.063 1.00 57.19 99 GLY A O 1
ATOM 762 N N . SER A 1 100 ? 10.463 1.848 -22.691 1.00 56.97 100 SER A N 1
ATOM 763 C CA . SER A 1 100 ? 10.033 1.212 -23.944 1.00 56.97 100 SER A CA 1
ATOM 764 C C . SER A 1 100 ? 9.278 -0.095 -23.675 1.00 56.97 100 SER A C 1
ATOM 766 O O . SER A 1 100 ? 9.695 -0.898 -22.838 1.00 56.97 100 SER A O 1
ATOM 768 N N . GLN A 1 101 ? 8.170 -0.319 -24.392 1.00 56.91 101 GLN A N 1
ATOM 769 C CA . GLN A 1 101 ? 7.412 -1.569 -24.302 1.00 56.91 101 GLN A CA 1
ATOM 770 C C . GLN A 1 101 ? 8.289 -2.758 -24.746 1.00 56.91 101 GLN A C 1
ATOM 772 O O . GLN A 1 101 ? 8.756 -2.791 -25.890 1.00 56.91 101 GLN A O 1
ATOM 777 N N . PRO A 1 102 ? 8.550 -3.740 -23.868 1.00 55.78 102 PRO A N 1
ATOM 778 C CA . PRO A 1 102 ? 9.348 -4.904 -24.208 1.00 55.78 102 PRO A CA 1
ATOM 779 C C . PRO A 1 102 ? 8.568 -5.870 -25.110 1.00 55.78 102 PRO A C 1
ATOM 781 O O . PRO A 1 102 ? 7.357 -6.027 -24.997 1.00 55.78 102 PRO A O 1
ATOM 784 N N . ASN A 1 103 ? 9.291 -6.573 -25.984 1.00 56.22 103 ASN A N 1
ATOM 785 C CA . ASN A 1 103 ? 8.749 -7.648 -26.821 1.00 56.22 103 ASN A CA 1
ATOM 786 C C . ASN A 1 103 ? 7.998 -8.690 -25.945 1.00 56.22 103 ASN A C 1
ATOM 788 O O . ASN A 1 103 ? 8.555 -9.087 -24.921 1.00 56.22 103 ASN A O 1
ATOM 792 N N . PRO A 1 104 ? 6.790 -9.166 -26.308 1.00 54.22 104 PRO A N 1
ATOM 793 C CA . PRO A 1 104 ? 5.949 -10.042 -25.472 1.00 54.22 104 PRO A CA 1
ATOM 794 C C . PRO A 1 104 ? 6.593 -11.363 -25.010 1.00 54.22 104 PRO A C 1
ATOM 796 O O . PRO A 1 104 ? 6.116 -11.992 -24.068 1.00 54.22 104 PRO A O 1
ATOM 799 N N . CYS A 1 105 ? 7.696 -11.791 -25.629 1.00 54.94 105 CYS A N 1
ATOM 800 C CA . CYS A 1 105 ? 8.477 -12.962 -25.208 1.00 54.94 105 CYS A CA 1
ATOM 801 C C . CYS A 1 105 ? 9.623 -12.631 -24.226 1.00 54.94 105 CYS A C 1
ATOM 803 O O . CYS A 1 105 ? 10.417 -13.507 -23.886 1.00 54.94 105 CYS A O 1
ATOM 805 N N . ASN A 1 106 ? 9.758 -11.371 -23.808 1.00 60.94 106 ASN A N 1
ATOM 806 C CA . ASN A 1 106 ? 10.835 -10.879 -22.955 1.00 60.94 106 ASN A CA 1
ATOM 807 C C . ASN A 1 106 ? 10.416 -10.920 -21.475 1.00 60.94 106 ASN A C 1
ATOM 809 O O . ASN A 1 106 ? 9.296 -10.556 -21.126 1.00 60.94 106 ASN A O 1
ATOM 813 N N . GLY A 1 107 ? 11.335 -11.291 -20.581 1.00 52.41 107 GLY A N 1
ATOM 814 C CA . GLY A 1 107 ? 11.106 -11.254 -19.133 1.00 52.41 107 GLY A CA 1
ATOM 815 C C . GLY A 1 107 ? 10.670 -9.874 -18.622 1.00 52.41 107 GLY A C 1
ATOM 816 O O . GLY A 1 107 ? 9.915 -9.793 -17.661 1.00 52.41 107 GLY A O 1
ATOM 817 N N . ALA A 1 108 ? 11.053 -8.789 -19.304 1.00 59.06 108 ALA A N 1
ATOM 818 C CA . ALA A 1 108 ? 10.565 -7.444 -18.997 1.00 59.06 108 ALA A CA 1
ATOM 819 C C . ALA A 1 108 ? 9.042 -7.282 -19.209 1.00 59.06 108 ALA A C 1
ATOM 821 O O . ALA A 1 108 ? 8.394 -6.619 -18.404 1.00 59.06 108 ALA A O 1
ATOM 822 N N . PHE A 1 109 ? 8.456 -7.928 -20.226 1.00 61.31 109 PHE A N 1
ATOM 823 C CA . PHE A 1 109 ? 7.004 -7.929 -20.458 1.00 61.31 109 PHE A CA 1
ATOM 824 C C . PHE A 1 109 ? 6.277 -8.694 -19.348 1.00 61.31 109 PHE A C 1
ATOM 826 O O . PHE A 1 109 ? 5.328 -8.191 -18.756 1.00 61.31 109 PHE A O 1
ATOM 833 N N . MET A 1 110 ? 6.799 -9.867 -18.971 1.00 60.62 110 MET A N 1
ATOM 834 C CA . MET A 1 110 ? 6.261 -10.648 -17.850 1.00 60.62 110 MET A CA 1
ATOM 835 C C . MET A 1 110 ? 6.314 -9.873 -16.524 1.00 60.62 110 MET A C 1
ATOM 837 O O . MET A 1 110 ? 5.377 -9.939 -15.733 1.00 60.62 110 MET A O 1
ATOM 841 N N . MET A 1 111 ? 7.380 -9.101 -16.289 1.00 64.38 111 MET A N 1
ATOM 842 C CA . MET A 1 111 ? 7.509 -8.247 -15.103 1.00 64.38 111 MET A CA 1
ATOM 843 C C . MET A 1 111 ? 6.514 -7.079 -15.099 1.00 64.38 111 MET A C 1
ATOM 845 O O . MET A 1 111 ? 6.016 -6.721 -14.032 1.00 64.38 111 MET A O 1
ATOM 849 N N . GLN A 1 112 ? 6.197 -6.502 -16.262 1.00 65.00 112 GLN A N 1
ATOM 850 C CA . GLN A 1 112 ? 5.162 -5.471 -16.388 1.00 65.00 112 GLN A CA 1
ATOM 851 C C . GLN A 1 112 ? 3.764 -6.039 -16.116 1.00 65.00 112 GLN A C 1
ATOM 853 O O . GLN A 1 112 ? 3.026 -5.453 -15.326 1.00 65.00 112 GLN A O 1
ATOM 858 N N . CYS A 1 113 ? 3.428 -7.207 -16.675 1.00 67.31 113 CYS A N 1
ATOM 859 C CA . CYS A 1 113 ? 2.165 -7.891 -16.379 1.00 67.31 113 CYS A CA 1
ATOM 860 C C . CYS A 1 113 ? 2.045 -8.241 -14.888 1.00 67.31 113 CYS A C 1
ATOM 862 O O . CYS A 1 113 ? 1.022 -7.961 -14.271 1.00 67.31 113 CYS A O 1
ATOM 864 N N . LEU A 1 114 ? 3.112 -8.760 -14.270 1.00 71.06 114 LEU A N 1
ATOM 865 C CA . LEU A 1 114 ? 3.121 -9.067 -12.836 1.00 71.06 114 LEU A CA 1
ATOM 866 C C . LEU A 1 114 ? 2.939 -7.807 -11.969 1.00 71.06 114 LEU A C 1
ATOM 868 O O . LEU A 1 114 ? 2.276 -7.842 -10.931 1.00 71.06 114 LEU A O 1
ATOM 872 N N . ALA A 1 115 ? 3.517 -6.677 -12.386 1.00 71.88 115 ALA A N 1
ATOM 873 C CA . ALA A 1 115 ? 3.285 -5.402 -11.722 1.00 71.88 115 ALA A CA 1
ATOM 874 C C . ALA A 1 115 ? 1.815 -4.972 -11.850 1.00 71.88 115 ALA A C 1
ATOM 876 O O . ALA A 1 115 ? 1.207 -4.616 -10.840 1.00 71.88 115 ALA A O 1
ATOM 877 N N . ALA A 1 116 ? 1.230 -5.053 -13.049 1.00 71.62 116 ALA A N 1
ATOM 878 C CA . ALA A 1 116 ? -0.172 -4.721 -13.298 1.00 71.62 116 ALA A CA 1
ATOM 879 C C . ALA A 1 116 ? -1.144 -5.599 -12.488 1.00 71.62 116 ALA A C 1
ATOM 881 O O . ALA A 1 116 ? -2.064 -5.076 -11.856 1.00 71.62 116 ALA A O 1
ATOM 882 N N . GLU A 1 117 ? -0.886 -6.905 -12.390 1.00 79.25 117 GLU A N 1
ATOM 883 C CA . GLU A 1 117 ? -1.642 -7.824 -11.530 1.00 79.25 117 GLU A CA 1
ATOM 884 C C . GLU A 1 117 ? -1.587 -7.404 -10.055 1.00 79.25 117 GLU A C 1
ATOM 886 O O . GLU A 1 117 ? -2.609 -7.385 -9.363 1.00 79.25 117 GLU A O 1
ATOM 891 N N . ASN A 1 118 ? -0.415 -6.994 -9.563 1.00 82.31 118 ASN A N 1
ATOM 892 C CA . ASN A 1 118 ? -0.278 -6.488 -8.199 1.00 82.31 118 ASN A CA 1
ATOM 893 C C . ASN A 1 118 ? -1.073 -5.185 -7.983 1.00 82.31 118 ASN A C 1
ATOM 895 O O . ASN A 1 118 ? -1.714 -5.013 -6.939 1.00 82.31 118 ASN A O 1
ATOM 899 N N . PHE A 1 119 ? -1.080 -4.281 -8.969 1.00 86.00 119 PHE A N 1
ATOM 900 C CA . PHE A 1 119 ? -1.899 -3.066 -8.929 1.00 86.00 119 PHE A CA 1
ATOM 901 C C . PHE A 1 119 ? -3.404 -3.394 -8.899 1.00 86.00 119 PHE A C 1
ATOM 903 O O . PHE A 1 119 ? -4.151 -2.810 -8.106 1.00 86.00 119 PHE A O 1
ATOM 910 N N . PHE A 1 120 ? -3.849 -4.381 -9.683 1.00 85.69 120 PHE A N 1
ATOM 911 C CA . PHE A 1 120 ? -5.230 -4.871 -9.690 1.00 85.69 120 PHE A CA 1
ATOM 912 C C . PHE A 1 120 ? -5.652 -5.488 -8.347 1.00 85.69 120 PHE A C 1
ATOM 914 O O . PHE A 1 120 ? -6.681 -5.113 -7.778 1.00 85.69 120 PHE A O 1
ATOM 921 N N . VAL A 1 121 ? -4.857 -6.409 -7.795 1.00 89.19 121 VAL A N 1
ATOM 922 C CA . VAL A 1 121 ? -5.166 -7.053 -6.505 1.00 89.19 121 VAL A CA 1
ATOM 923 C C . VAL A 1 121 ? -5.220 -6.011 -5.388 1.00 89.19 121 VAL A C 1
ATOM 925 O O . VAL A 1 121 ? -6.141 -6.008 -4.566 1.00 89.19 121 VAL A O 1
ATOM 928 N N . THR A 1 122 ? -4.267 -5.081 -5.388 1.00 90.06 122 THR A N 1
ATOM 929 C CA . THR A 1 122 ? -4.207 -4.003 -4.401 1.00 90.06 122 THR A CA 1
ATOM 930 C C . THR A 1 122 ? -5.414 -3.075 -4.504 1.00 90.06 122 THR A C 1
ATOM 932 O O . THR A 1 122 ? -6.072 -2.825 -3.494 1.00 90.06 122 THR A O 1
ATOM 935 N N . SER A 1 123 ? -5.740 -2.575 -5.701 1.00 91.31 123 SER A N 1
ATOM 936 C CA . SER A 1 123 ? -6.914 -1.712 -5.896 1.00 91.31 123 SER A CA 1
ATOM 937 C C . SER A 1 123 ? -8.198 -2.426 -5.482 1.00 91.31 123 SER A C 1
ATOM 939 O O . SER A 1 123 ? -9.000 -1.856 -4.749 1.00 91.31 123 SER A O 1
ATOM 941 N N . THR A 1 124 ? -8.362 -3.701 -5.827 1.00 92.06 124 THR A N 1
ATOM 942 C CA . THR A 1 124 ? -9.515 -4.501 -5.395 1.00 92.06 124 THR A CA 1
ATOM 943 C C . THR A 1 124 ? -9.639 -4.541 -3.867 1.00 92.06 124 THR A C 1
ATOM 945 O O . THR A 1 124 ? -10.706 -4.258 -3.317 1.00 92.06 124 THR A O 1
ATOM 948 N N . ALA A 1 125 ? -8.541 -4.805 -3.153 1.00 93.19 125 ALA A N 1
ATOM 949 C CA . ALA A 1 125 ? -8.539 -4.825 -1.692 1.00 93.19 125 ALA A CA 1
ATOM 950 C C . ALA A 1 125 ? -8.848 -3.447 -1.073 1.00 93.19 125 ALA A C 1
ATOM 952 O O . ALA A 1 125 ? -9.624 -3.350 -0.119 1.00 93.19 125 ALA A O 1
ATOM 953 N N . LEU A 1 126 ? -8.290 -2.367 -1.631 1.00 94.19 126 LEU A N 1
ATOM 954 C CA . LEU A 1 126 ? -8.582 -0.995 -1.201 1.00 94.19 126 LEU A CA 1
ATOM 955 C 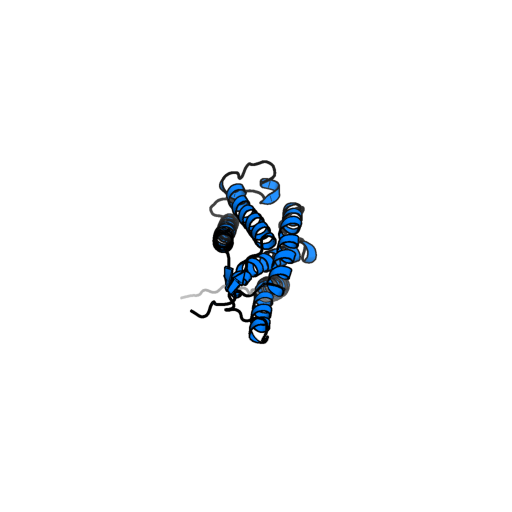C . LEU A 1 126 ? -10.050 -0.620 -1.452 1.00 94.19 126 LEU A C 1
ATOM 957 O O . LEU A 1 126 ? -10.670 0.009 -0.594 1.00 94.19 126 LEU A O 1
ATOM 961 N N . GLY A 1 127 ? -10.619 -1.038 -2.585 1.00 93.00 127 GLY A N 1
ATOM 962 C CA . GLY A 1 127 ? -12.029 -0.847 -2.926 1.00 93.00 127 GLY A CA 1
ATOM 963 C C . GLY A 1 127 ? -12.962 -1.566 -1.951 1.00 93.00 127 GLY A C 1
ATOM 964 O O . GLY A 1 127 ? -13.944 -0.980 -1.487 1.00 93.00 127 GLY A O 1
ATOM 965 N N . PHE A 1 128 ? -12.619 -2.794 -1.547 1.00 93.75 128 PHE A N 1
ATOM 966 C CA . PHE A 1 128 ? -13.358 -3.492 -0.496 1.00 93.75 128 PHE A CA 1
ATOM 967 C C . PHE A 1 128 ? -13.314 -2.730 0.826 1.00 93.75 128 PHE A C 1
ATOM 969 O O . PHE A 1 128 ? -14.372 -2.477 1.394 1.00 93.75 128 PHE A O 1
ATOM 976 N N . LEU A 1 129 ? -12.143 -2.279 1.285 1.00 93.88 129 LEU A N 1
ATOM 977 C CA . LEU A 1 129 ? -12.040 -1.464 2.503 1.00 93.88 129 LEU A CA 1
ATOM 978 C C . LEU A 1 129 ? -12.859 -0.170 2.402 1.00 93.88 129 LEU A C 1
ATOM 980 O O . LEU A 1 129 ? -13.558 0.194 3.346 1.00 93.88 129 LEU A O 1
ATOM 984 N N . LEU A 1 130 ? -12.820 0.502 1.249 1.00 93.69 130 LEU A N 1
ATOM 985 C CA . LEU A 1 130 ? -13.570 1.730 0.994 1.00 93.69 130 LEU A CA 1
ATOM 986 C C . LEU A 1 130 ? -15.089 1.526 1.119 1.00 93.69 130 LEU A C 1
ATOM 988 O O . LEU A 1 130 ? -15.791 2.436 1.560 1.00 93.69 130 LEU A O 1
ATOM 992 N N . SER A 1 131 ? -15.601 0.344 0.770 1.00 92.81 131 SER A N 1
ATOM 993 C CA . SER A 1 131 ? -17.031 0.017 0.868 1.00 92.81 131 SER A CA 1
ATOM 994 C C . SER A 1 131 ? -17.534 -0.186 2.303 1.00 92.81 131 SER A C 1
ATOM 996 O O . SER A 1 131 ? -18.741 -0.182 2.534 1.00 92.81 131 SER A O 1
ATOM 998 N N . GLN A 1 132 ? -16.634 -0.335 3.278 1.00 94.38 132 GLN A N 1
ATOM 999 C CA . GLN A 1 132 ? -16.993 -0.614 4.666 1.00 94.38 132 GLN A CA 1
ATOM 1000 C C . GLN A 1 132 ? -17.065 0.670 5.503 1.00 94.38 132 GLN A C 1
ATOM 1002 O O . GLN A 1 132 ? -16.431 1.686 5.204 1.00 94.38 132 GLN A O 1
ATOM 1007 N N . THR A 1 133 ? -17.860 0.656 6.571 1.00 92.19 133 THR A N 1
ATOM 1008 C CA . THR A 1 133 ? -17.904 1.732 7.582 1.00 92.19 133 THR A CA 1
ATOM 1009 C C . THR A 1 133 ? -16.994 1.429 8.768 1.00 92.19 133 THR A C 1
ATOM 1011 O O . THR A 1 133 ? -16.419 2.347 9.354 1.00 92.19 133 THR A O 1
ATOM 1014 N N . SER A 1 134 ? -16.801 0.147 9.069 1.00 94.00 134 SER A N 1
ATOM 1015 C CA . SER A 1 134 ? -15.837 -0.359 10.034 1.00 94.00 134 SER A CA 1
ATOM 1016 C C . SER A 1 134 ? -15.189 -1.639 9.519 1.00 94.00 134 SER A C 1
ATOM 1018 O O . SER A 1 134 ? -15.765 -2.370 8.716 1.00 94.00 134 SER A O 1
ATOM 1020 N N . VAL A 1 135 ? -13.962 -1.895 9.957 1.00 93.88 135 VAL A N 1
ATOM 1021 C CA . VAL A 1 135 ? -13.181 -3.074 9.566 1.00 93.88 135 VAL A CA 1
ATOM 1022 C C . VAL A 1 135 ? -12.425 -3.605 10.775 1.00 93.88 135 VAL A C 1
ATOM 1024 O O . VAL A 1 135 ? -12.136 -2.831 11.689 1.00 93.88 135 VAL A O 1
ATOM 1027 N N . PRO A 1 136 ? -12.077 -4.898 10.829 1.00 93.38 136 PRO A N 1
ATOM 1028 C CA . PRO A 1 136 ? -11.143 -5.357 11.843 1.00 93.38 136 PRO A CA 1
ATOM 1029 C C . PRO A 1 136 ? -9.789 -4.664 11.641 1.00 93.38 136 PRO A C 1
ATOM 1031 O O . PRO A 1 136 ? -9.350 -4.449 10.509 1.00 93.38 136 PRO A O 1
ATOM 1034 N N . ARG A 1 137 ? -9.109 -4.307 12.733 1.00 91.69 137 ARG A N 1
ATOM 1035 C CA . ARG A 1 137 ? -7.850 -3.546 12.696 1.00 91.69 137 ARG A CA 1
ATOM 1036 C C . ARG A 1 137 ? -6.781 -4.198 11.818 1.00 91.69 137 ARG A C 1
ATOM 1038 O O . ARG A 1 137 ? -6.045 -3.480 11.145 1.00 91.69 137 ARG A O 1
ATOM 1045 N N . TRP A 1 138 ? -6.709 -5.530 11.774 1.00 92.00 138 TRP A N 1
ATOM 1046 C CA . TRP A 1 138 ? -5.780 -6.235 10.885 1.00 92.00 138 TRP A CA 1
ATOM 1047 C C . TRP A 1 138 ? -6.006 -5.908 9.403 1.00 92.00 138 TRP A C 1
ATOM 1049 O O . TRP A 1 138 ? -5.043 -5.872 8.646 1.00 92.00 138 TRP A O 1
ATOM 1059 N N . ALA A 1 139 ? -7.233 -5.603 8.974 1.00 92.38 139 ALA A N 1
ATOM 1060 C CA . ALA A 1 139 ? -7.518 -5.276 7.577 1.00 92.38 139 ALA A CA 1
ATOM 1061 C C . ALA A 1 139 ? -6.909 -3.923 7.169 1.00 92.38 139 ALA A C 1
ATOM 1063 O O . ALA A 1 139 ? -6.599 -3.699 6.001 1.00 92.38 139 ALA A O 1
ATOM 1064 N N . LEU A 1 140 ? -6.634 -3.043 8.141 1.00 90.25 140 LEU A N 1
ATOM 1065 C CA . LEU A 1 140 ? -5.866 -1.821 7.903 1.00 90.25 140 LEU A CA 1
ATOM 1066 C C . LEU A 1 140 ? -4.385 -2.096 7.614 1.00 90.25 140 LEU A C 1
ATOM 1068 O O . LEU A 1 140 ? -3.701 -1.197 7.138 1.00 90.25 140 LEU A O 1
ATOM 1072 N N . MET A 1 141 ? -3.877 -3.310 7.848 1.00 89.50 141 MET A N 1
ATOM 1073 C CA . MET A 1 141 ? -2.506 -3.678 7.478 1.00 89.50 141 MET A CA 1
ATOM 1074 C C . MET A 1 141 ? -2.326 -3.818 5.971 1.00 89.50 141 MET A C 1
ATOM 1076 O O . MET A 1 141 ? -1.218 -3.623 5.487 1.00 89.50 141 MET A O 1
ATOM 1080 N N . THR A 1 142 ? -3.391 -4.103 5.219 1.00 89.25 142 THR A N 1
ATOM 1081 C CA . THR A 1 142 ? -3.335 -4.216 3.758 1.00 89.25 142 THR A CA 1
ATOM 1082 C C . THR A 1 142 ? -2.797 -2.944 3.096 1.00 89.25 142 THR A C 1
ATOM 1084 O O . THR A 1 142 ? -1.795 -3.038 2.384 1.00 89.25 142 THR A O 1
ATOM 1087 N N . PRO A 1 143 ? -3.355 -1.741 3.349 1.00 89.88 143 PRO A N 1
ATOM 1088 C CA . PRO A 1 143 ? -2.757 -0.527 2.817 1.00 89.88 143 PRO A CA 1
ATOM 1089 C C . PRO A 1 143 ? -1.338 -0.280 3.353 1.00 89.88 143 PRO A C 1
ATOM 1091 O O . PRO A 1 143 ? -0.502 0.181 2.589 1.00 89.88 143 PRO A O 1
ATOM 1094 N N . PHE A 1 144 ? -1.006 -0.625 4.605 1.00 89.06 144 PHE A N 1
ATOM 1095 C CA . PHE A 1 144 ? 0.382 -0.503 5.085 1.00 89.06 144 PHE A CA 1
ATOM 1096 C C . PHE A 1 144 ? 1.359 -1.418 4.349 1.00 89.06 144 PHE A C 1
ATOM 1098 O O . PHE A 1 144 ? 2.492 -1.014 4.107 1.00 89.06 144 PHE A O 1
ATOM 1105 N N . ALA A 1 145 ? 0.939 -2.630 3.990 1.00 88.50 145 ALA A N 1
ATOM 1106 C CA . ALA A 1 145 ? 1.770 -3.582 3.268 1.00 88.50 145 ALA A CA 1
ATOM 1107 C C . ALA A 1 145 ? 2.146 -3.045 1.889 1.00 88.50 145 ALA A C 1
ATOM 1109 O O . ALA A 1 145 ? 3.315 -3.072 1.503 1.00 88.50 145 ALA A O 1
ATOM 1110 N N . GLN A 1 146 ? 1.156 -2.481 1.200 1.00 89.38 146 GLN A N 1
ATOM 1111 C CA . GLN A 1 146 ? 1.350 -1.779 -0.057 1.00 89.38 146 GLN A CA 1
ATOM 1112 C C . GLN A 1 146 ? 2.341 -0.614 0.128 1.00 89.38 146 GLN A C 1
ATOM 1114 O O . GLN A 1 146 ? 3.365 -0.552 -0.549 1.00 89.38 146 GLN A O 1
ATOM 1119 N N . LEU A 1 147 ? 2.093 0.277 1.090 1.00 88.00 147 LEU A N 1
ATOM 1120 C CA . LEU A 1 147 ? 2.923 1.471 1.269 1.00 88.00 147 LEU A CA 1
ATOM 1121 C C . LEU A 1 147 ? 4.360 1.131 1.674 1.00 88.00 147 LEU A C 1
ATOM 1123 O O . LEU A 1 147 ? 5.296 1.793 1.234 1.00 88.00 147 LEU A O 1
ATOM 1127 N N . ALA A 1 148 ? 4.557 0.083 2.476 1.00 87.06 148 ALA A N 1
ATOM 1128 C CA . ALA A 1 148 ? 5.882 -0.417 2.822 1.00 87.06 148 ALA A CA 1
ATOM 1129 C C . ALA A 1 148 ? 6.633 -0.923 1.579 1.00 87.06 148 ALA A C 1
ATOM 1131 O O . ALA A 1 148 ? 7.839 -0.705 1.452 1.00 87.06 148 ALA A O 1
ATOM 1132 N N . TRP A 1 149 ? 5.923 -1.543 0.632 1.00 85.62 149 TRP A N 1
ATOM 1133 C CA . TRP A 1 149 ? 6.486 -1.934 -0.658 1.00 85.62 149 TRP A CA 1
ATOM 1134 C C . TRP A 1 149 ? 6.889 -0.723 -1.508 1.00 85.62 149 TRP A C 1
ATOM 1136 O O . TRP A 1 149 ? 7.994 -0.705 -2.054 1.00 85.62 149 TRP A O 1
ATOM 1146 N N . ASN A 1 150 ? 6.055 0.319 -1.565 1.00 85.00 150 ASN A N 1
ATOM 1147 C CA . ASN A 1 150 ? 6.410 1.559 -2.264 1.00 85.00 150 ASN A CA 1
ATOM 1148 C C . ASN A 1 150 ? 7.575 2.283 -1.584 1.00 85.00 150 ASN A C 1
ATOM 1150 O O . ASN A 1 150 ? 8.472 2.769 -2.263 1.00 85.00 150 ASN A O 1
ATOM 1154 N N . LEU A 1 151 ? 7.642 2.290 -0.250 1.00 81.56 151 LEU A N 1
ATOM 1155 C CA . LEU A 1 151 ? 8.782 2.844 0.478 1.00 81.56 151 LEU A CA 1
ATOM 1156 C C . LEU A 1 151 ? 10.080 2.092 0.156 1.00 81.56 151 LEU A C 1
ATOM 1158 O O . LEU A 1 151 ? 11.104 2.734 -0.054 1.00 81.56 151 LEU A O 1
ATOM 1162 N N . LYS A 1 152 ? 10.050 0.757 0.041 1.00 83.56 152 LYS A N 1
ATOM 1163 C CA . LYS A 1 152 ? 11.200 -0.019 -0.455 1.00 83.56 152 LYS A CA 1
ATOM 1164 C C . LYS A 1 152 ? 11.628 0.455 -1.846 1.00 83.56 152 LYS A C 1
ATOM 1166 O O . LYS A 1 152 ? 12.820 0.652 -2.066 1.00 83.56 152 LYS A O 1
ATOM 1171 N N . ASN A 1 153 ? 10.681 0.637 -2.767 1.00 78.50 153 ASN A N 1
ATOM 1172 C CA . ASN A 1 153 ? 10.986 1.109 -4.119 1.00 78.50 153 ASN A CA 1
ATOM 1173 C C . ASN A 1 153 ? 11.608 2.512 -4.083 1.00 78.50 153 ASN A C 1
ATOM 1175 O O . ASN A 1 153 ? 12.685 2.699 -4.631 1.00 78.50 153 ASN A O 1
ATOM 1179 N N . HIS A 1 154 ? 11.025 3.451 -3.333 1.00 79.19 154 HIS A N 1
ATOM 1180 C CA . HIS A 1 154 ? 11.595 4.778 -3.090 1.00 79.19 154 HIS A CA 1
ATOM 1181 C C . HIS A 1 154 ? 13.025 4.725 -2.540 1.00 79.19 154 HIS A C 1
ATOM 1183 O O . HIS A 1 154 ? 13.890 5.470 -2.999 1.00 79.19 154 HIS A O 1
ATOM 1189 N N . LEU A 1 155 ? 13.294 3.831 -1.582 1.00 75.88 155 LEU A N 1
ATOM 1190 C CA . LEU A 1 155 ? 14.630 3.665 -1.016 1.00 75.88 155 LEU A CA 1
ATOM 1191 C C . LEU A 1 155 ? 15.629 3.131 -2.048 1.00 75.88 155 LEU A C 1
ATOM 1193 O O . LEU A 1 155 ? 16.743 3.643 -2.145 1.00 75.88 155 LEU A O 1
ATOM 1197 N N . ALA A 1 156 ? 15.227 2.126 -2.828 1.00 74.19 156 ALA A N 1
ATOM 1198 C CA . ALA A 1 156 ? 16.052 1.570 -3.895 1.00 74.19 156 ALA A CA 1
ATOM 1199 C C . ALA A 1 156 ? 16.382 2.631 -4.952 1.00 74.19 156 ALA A C 1
ATOM 1201 O O . ALA A 1 156 ? 17.536 2.785 -5.345 1.00 74.19 156 ALA A O 1
ATOM 1202 N N . TRP A 1 157 ? 15.369 3.399 -5.343 1.00 72.06 157 TRP A N 1
ATOM 1203 C CA . TRP A 1 157 ? 15.444 4.450 -6.343 1.00 72.06 157 TRP A CA 1
ATOM 1204 C C . TRP A 1 157 ? 16.358 5.614 -5.933 1.00 72.06 157 TRP A C 1
ATOM 1206 O O . TRP A 1 157 ? 17.207 6.019 -6.722 1.00 72.06 157 TRP A O 1
ATOM 1216 N N . TRP A 1 158 ? 16.252 6.116 -4.696 1.00 70.50 158 TRP A N 1
ATOM 1217 C CA . TRP A 1 158 ? 17.043 7.275 -4.249 1.00 70.50 158 TRP A CA 1
ATOM 1218 C C . TRP A 1 158 ? 18.405 6.932 -3.658 1.00 70.50 158 TRP A C 1
ATOM 1220 O O . TRP A 1 158 ? 19.362 7.674 -3.871 1.00 70.50 158 TRP A O 1
ATOM 1230 N N . PHE A 1 159 ? 18.504 5.854 -2.878 1.00 67.12 159 PHE A N 1
ATOM 1231 C CA . PHE A 1 159 ? 19.696 5.600 -2.063 1.00 67.12 159 PHE A CA 1
ATOM 1232 C C . PHE A 1 159 ? 20.607 4.522 -2.634 1.00 67.12 159 PHE A C 1
ATOM 1234 O O . PHE A 1 159 ? 21.776 4.470 -2.261 1.00 67.12 159 PHE A O 1
ATOM 1241 N N . LEU A 1 160 ? 20.107 3.676 -3.539 1.00 64.81 160 LEU A N 1
ATOM 1242 C CA . LEU A 1 160 ? 20.900 2.601 -4.141 1.00 64.81 160 LEU A CA 1
ATOM 1243 C C . LEU A 1 160 ? 21.187 2.817 -5.637 1.00 64.81 160 LEU A C 1
ATOM 1245 O O . LEU A 1 160 ? 21.888 2.012 -6.258 1.00 64.81 160 LEU A O 1
ATOM 1249 N N . GLY A 1 161 ? 20.726 3.953 -6.177 1.00 57.09 161 GLY A N 1
ATOM 1250 C CA . GLY A 1 161 ? 21.128 4.512 -7.467 1.00 57.09 161 GLY A CA 1
ATOM 1251 C C . GLY A 1 161 ? 20.852 3.601 -8.665 1.00 57.09 161 GLY A C 1
ATOM 1252 O O . GLY A 1 161 ? 20.001 2.714 -8.612 1.00 57.09 161 GLY A O 1
ATOM 1253 N N . SER A 1 162 ? 21.618 3.795 -9.744 1.00 55.28 162 SER A N 1
ATOM 1254 C CA . SER A 1 162 ? 21.530 3.047 -11.015 1.00 55.28 162 SER A CA 1
ATOM 1255 C C . SER A 1 162 ? 21.703 1.528 -10.889 1.00 55.28 162 SER A C 1
ATOM 1257 O O . SER A 1 162 ? 21.430 0.805 -11.837 1.00 55.28 162 SER A O 1
ATOM 1259 N N . THR A 1 163 ? 22.129 1.026 -9.725 1.00 55.53 163 THR A N 1
ATOM 1260 C CA . THR A 1 163 ? 22.218 -0.417 -9.451 1.00 55.53 163 THR A CA 1
ATOM 1261 C C . THR A 1 163 ? 20.833 -1.073 -9.396 1.00 55.53 163 THR A C 1
ATOM 1263 O O . THR A 1 163 ? 20.694 -2.246 -9.733 1.00 55.53 163 THR A O 1
ATOM 1266 N N . PHE A 1 164 ? 19.814 -0.329 -8.950 1.00 55.12 164 PHE A N 1
ATOM 1267 C CA . PHE A 1 164 ? 18.442 -0.827 -8.760 1.00 55.12 164 PHE A CA 1
ATOM 1268 C C . PHE A 1 164 ? 17.365 0.094 -9.348 1.00 55.12 164 PHE A C 1
ATOM 1270 O O . PHE A 1 164 ? 16.202 -0.298 -9.447 1.00 55.12 164 PHE A O 1
ATOM 1277 N N . ALA A 1 165 ? 17.736 1.319 -9.712 1.00 51.91 165 ALA A N 1
ATOM 1278 C CA . ALA A 1 165 ? 16.909 2.247 -10.461 1.00 51.91 165 ALA A CA 1
ATOM 1279 C C . ALA A 1 165 ? 16.823 1.833 -11.940 1.00 51.91 165 ALA A C 1
ATOM 1281 O O . ALA A 1 165 ? 17.852 1.469 -12.512 1.00 51.91 165 ALA A O 1
ATOM 1282 N N . PRO A 1 166 ? 15.652 1.947 -12.594 1.00 50.84 166 PRO A N 1
ATOM 1283 C CA . PRO A 1 166 ? 15.599 1.990 -14.052 1.00 50.84 166 PRO A CA 1
ATOM 1284 C C . PRO A 1 166 ? 16.510 3.118 -14.569 1.00 50.84 166 PRO A C 1
ATOM 1286 O O . PRO A 1 166 ? 16.618 4.164 -13.928 1.00 50.84 166 PRO A O 1
ATOM 1289 N N . GLU A 1 167 ? 17.174 2.922 -15.709 1.00 47.41 167 GLU A N 1
ATOM 1290 C CA . GLU A 1 167 ? 17.993 3.968 -16.331 1.00 47.41 167 GLU A CA 1
ATOM 1291 C C . GLU A 1 167 ? 17.113 5.166 -16.726 1.00 47.41 167 GLU A C 1
ATOM 1293 O O . GLU A 1 167 ? 16.353 5.093 -17.689 1.00 47.41 167 GLU A O 1
ATOM 1298 N N . GLY A 1 168 ? 17.194 6.275 -15.986 1.00 49.09 168 GLY A N 1
ATOM 1299 C CA . GLY A 1 168 ? 16.487 7.509 -16.336 1.00 49.09 168 GLY A CA 1
ATOM 1300 C C . GLY A 1 168 ? 16.043 8.346 -15.134 1.00 49.09 168 GLY A C 1
ATOM 1301 O O . GLY A 1 168 ? 16.091 7.887 -13.993 1.00 49.09 168 GLY A O 1
ATOM 1302 N N . PRO A 1 169 ? 15.651 9.613 -15.361 1.00 49.00 169 PRO A N 1
ATOM 1303 C CA . PRO A 1 169 ? 15.256 10.520 -14.294 1.00 49.00 169 PRO A CA 1
ATOM 1304 C C . PRO A 1 169 ? 13.950 10.047 -13.637 1.00 49.00 169 PRO A C 1
ATOM 1306 O O . PRO A 1 169 ? 13.050 9.529 -14.288 1.00 49.00 169 PRO A O 1
ATOM 1309 N N . PHE A 1 170 ? 13.834 10.294 -12.331 1.00 64.06 170 PHE A N 1
ATOM 1310 C CA . PHE A 1 170 ? 12.791 9.775 -11.443 1.00 64.06 170 PHE A CA 1
ATOM 1311 C C . PHE A 1 170 ? 11.450 10.552 -11.339 1.00 64.06 170 PHE A C 1
ATOM 1313 O O . PHE A 1 170 ? 10.814 10.421 -10.292 1.00 64.06 170 PHE A O 1
ATOM 1320 N N . PRO A 1 171 ? 10.926 11.356 -12.299 1.00 65.25 171 PRO A N 1
ATOM 1321 C CA . PRO A 1 171 ? 9.670 12.065 -12.036 1.00 65.25 171 PRO A CA 1
ATOM 1322 C C . PRO A 1 171 ? 8.482 11.159 -11.729 1.00 65.25 171 PRO A C 1
ATOM 1324 O O . PRO A 1 171 ? 7.662 11.560 -10.913 1.00 65.25 171 PRO A O 1
ATOM 1327 N N . PHE A 1 172 ? 8.413 9.937 -12.277 1.00 69.12 172 PHE A N 1
ATOM 1328 C CA . PHE A 1 172 ? 7.406 8.966 -11.830 1.00 69.12 172 PHE A CA 1
ATOM 1329 C C . PHE A 1 172 ? 7.502 8.726 -10.328 1.00 69.12 172 PHE A C 1
ATOM 1331 O O . PHE A 1 172 ? 6.509 8.816 -9.619 1.00 69.12 172 PHE A O 1
ATOM 1338 N N . ALA A 1 173 ? 8.706 8.464 -9.834 1.00 72.50 173 ALA A N 1
ATOM 1339 C CA . ALA A 1 173 ? 8.901 8.164 -8.434 1.00 72.50 173 ALA A CA 1
ATOM 1340 C C . ALA A 1 173 ? 8.745 9.393 -7.532 1.00 72.50 173 ALA A C 1
ATOM 1342 O O . ALA A 1 173 ? 8.301 9.269 -6.399 1.00 72.50 173 ALA A O 1
ATOM 1343 N N . VAL A 1 174 ? 9.043 10.592 -8.038 1.00 76.56 174 VAL A N 1
ATOM 1344 C CA . VAL A 1 174 ? 8.722 11.847 -7.346 1.00 76.56 174 VAL A CA 1
ATOM 1345 C C . VAL A 1 174 ? 7.204 11.996 -7.221 1.00 76.56 174 VAL A C 1
ATOM 1347 O O . VAL A 1 174 ? 6.702 12.282 -6.136 1.00 76.56 174 VAL A O 1
ATOM 1350 N N . VAL A 1 175 ? 6.462 11.769 -8.308 1.00 77.88 175 VAL A N 1
ATOM 1351 C CA . VAL A 1 175 ? 4.993 11.799 -8.312 1.00 77.88 175 VAL A CA 1
ATOM 1352 C C . VAL A 1 175 ? 4.419 10.720 -7.389 1.00 77.88 175 VAL A C 1
ATOM 1354 O O . VAL A 1 175 ? 3.529 11.028 -6.597 1.00 77.88 175 VAL A O 1
ATOM 1357 N N . ASP A 1 176 ? 4.959 9.497 -7.424 1.00 80.00 176 ASP A N 1
ATOM 1358 C CA . ASP A 1 176 ? 4.578 8.408 -6.517 1.00 80.00 176 ASP A CA 1
ATOM 1359 C C . ASP A 1 176 ? 4.793 8.834 -5.059 1.00 80.00 176 ASP A C 1
ATOM 1361 O O . ASP A 1 176 ? 3.857 8.789 -4.266 1.00 80.00 176 ASP A O 1
ATOM 1365 N N . MET A 1 177 ? 5.956 9.396 -4.704 1.00 84.38 177 MET A N 1
ATOM 1366 C CA . MET A 1 177 ? 6.215 9.918 -3.356 1.00 84.38 177 MET A CA 1
ATOM 1367 C C . MET A 1 177 ? 5.181 10.958 -2.912 1.00 84.38 177 MET A C 1
ATOM 1369 O O . MET A 1 177 ? 4.663 10.861 -1.796 1.00 84.38 177 MET A O 1
ATOM 1373 N N . PHE A 1 178 ? 4.855 11.933 -3.768 1.00 87.25 178 PHE A N 1
ATOM 1374 C CA . PHE A 1 178 ? 3.895 12.995 -3.444 1.00 87.25 178 PHE A CA 1
ATOM 1375 C C . PHE A 1 178 ? 2.477 12.477 -3.184 1.00 87.25 178 PHE A C 1
ATOM 1377 O O . PHE A 1 178 ? 1.722 13.124 -2.459 1.00 87.25 178 PHE A O 1
ATOM 1384 N N . ILE A 1 179 ? 2.115 11.314 -3.727 1.00 88.44 179 ILE A N 1
ATOM 1385 C CA . ILE A 1 179 ? 0.821 10.667 -3.486 1.00 88.44 179 ILE A CA 1
ATOM 1386 C C . ILE A 1 179 ? 0.912 9.728 -2.273 1.00 88.44 179 ILE A C 1
ATOM 1388 O O . ILE A 1 179 ? 0.107 9.807 -1.342 1.00 88.44 179 ILE A O 1
ATOM 1392 N N . ILE A 1 180 ? 1.920 8.861 -2.251 1.00 89.81 180 ILE A N 1
ATOM 1393 C CA . ILE A 1 180 ? 2.072 7.750 -1.307 1.00 89.81 180 ILE A CA 1
ATOM 1394 C C . ILE A 1 180 ? 2.436 8.221 0.103 1.00 89.81 180 ILE A C 1
ATOM 1396 O O . ILE A 1 180 ? 1.905 7.689 1.082 1.00 89.81 180 ILE A O 1
ATOM 1400 N N . TRP A 1 181 ? 3.306 9.222 0.256 1.00 89.62 181 TRP A N 1
ATOM 1401 C CA . TRP A 1 181 ? 3.759 9.663 1.582 1.00 89.62 181 TRP A CA 1
ATOM 1402 C C . TRP A 1 181 ? 2.639 10.321 2.405 1.00 89.62 181 TRP A C 1
ATOM 1404 O O . TRP A 1 181 ? 2.445 9.917 3.557 1.00 89.62 181 TRP A O 1
ATOM 1414 N N . PRO A 1 182 ? 1.837 11.259 1.858 1.00 92.81 182 PRO A N 1
ATOM 1415 C CA . PRO A 1 182 ? 0.685 11.797 2.581 1.00 92.81 182 PRO A CA 1
ATOM 1416 C C . PRO A 1 182 ? -0.337 10.721 2.965 1.00 92.81 182 PRO A C 1
ATOM 1418 O O . PRO A 1 182 ? -0.829 10.712 4.094 1.00 92.81 182 PRO A O 1
ATOM 1421 N N . ILE A 1 183 ? -0.622 9.774 2.063 1.00 93.50 183 ILE A N 1
ATOM 1422 C CA . ILE A 1 183 ? -1.524 8.644 2.335 1.00 93.50 183 ILE A CA 1
ATOM 1423 C C . ILE A 1 183 ? -0.975 7.774 3.476 1.00 93.50 183 ILE A C 1
ATOM 1425 O O . ILE A 1 183 ? -1.723 7.398 4.381 1.00 93.50 183 ILE A O 1
ATOM 1429 N N . THR A 1 184 ? 0.339 7.527 3.491 1.00 91.19 184 THR A N 1
ATOM 1430 C CA . THR A 1 184 ? 1.021 6.801 4.572 1.00 91.19 184 THR A CA 1
ATOM 1431 C C . THR A 1 184 ? 0.833 7.481 5.919 1.00 91.19 184 THR A C 1
ATOM 1433 O O . THR A 1 184 ? 0.474 6.820 6.896 1.00 91.19 184 THR A O 1
ATOM 1436 N N . ALA A 1 185 ? 1.013 8.801 5.977 1.00 91.75 185 ALA A N 1
ATOM 1437 C CA . ALA A 1 185 ? 0.810 9.565 7.202 1.00 91.75 185 ALA A CA 1
ATOM 1438 C C . ALA A 1 185 ? -0.643 9.474 7.700 1.00 91.75 185 ALA A C 1
ATOM 1440 O O . ALA A 1 185 ? -0.872 9.273 8.894 1.00 91.75 185 ALA A O 1
ATOM 1441 N N . ILE A 1 186 ? -1.625 9.554 6.792 1.00 93.69 186 ILE A N 1
ATOM 1442 C CA . ILE A 1 186 ? -3.050 9.439 7.136 1.00 93.69 186 ILE A CA 1
ATOM 1443 C C . ILE A 1 186 ? -3.367 8.055 7.710 1.00 93.69 186 ILE A C 1
ATOM 1445 O O . ILE A 1 186 ? -4.021 7.964 8.751 1.00 93.69 186 ILE A O 1
ATOM 1449 N N . TYR A 1 187 ? -2.898 6.974 7.081 1.00 92.56 187 TYR A N 1
ATOM 1450 C CA . TYR A 1 187 ? -3.124 5.627 7.608 1.00 92.56 187 TYR A CA 1
ATOM 1451 C C . TYR A 1 187 ? -2.400 5.396 8.928 1.00 92.56 187 TYR A C 1
ATOM 1453 O O . TYR A 1 187 ? -3.010 4.843 9.838 1.00 92.56 187 TYR A O 1
ATOM 1461 N N . GLY A 1 188 ? -1.155 5.863 9.070 1.00 91.19 188 GLY A N 1
ATOM 1462 C CA . GLY A 1 188 ? -0.400 5.823 10.326 1.00 91.19 188 GLY A CA 1
ATOM 1463 C C . GLY A 1 188 ? -1.160 6.489 11.468 1.00 91.19 188 GLY A C 1
ATOM 1464 O O . GLY A 1 188 ? -1.410 5.877 12.508 1.00 91.19 188 GLY A O 1
ATOM 1465 N N . HIS A 1 189 ? -1.602 7.726 11.241 1.00 91.31 189 HIS A N 1
ATOM 1466 C CA . HIS A 1 189 ? -2.377 8.481 12.215 1.00 91.31 189 HIS A CA 1
ATOM 1467 C C . HIS A 1 189 ? -3.694 7.782 12.566 1.00 91.31 189 HIS A C 1
ATOM 1469 O O . HIS A 1 189 ? -4.012 7.640 13.748 1.00 91.31 189 HIS A O 1
ATOM 1475 N N . HIS A 1 190 ? -4.446 7.313 11.566 1.00 89.44 190 HIS A N 1
ATOM 1476 C CA . HIS A 1 190 ? -5.716 6.632 11.803 1.00 89.44 190 HIS A CA 1
ATOM 1477 C C . HIS A 1 190 ? -5.520 5.302 12.525 1.00 89.44 190 HIS A C 1
ATOM 1479 O O . HIS A 1 190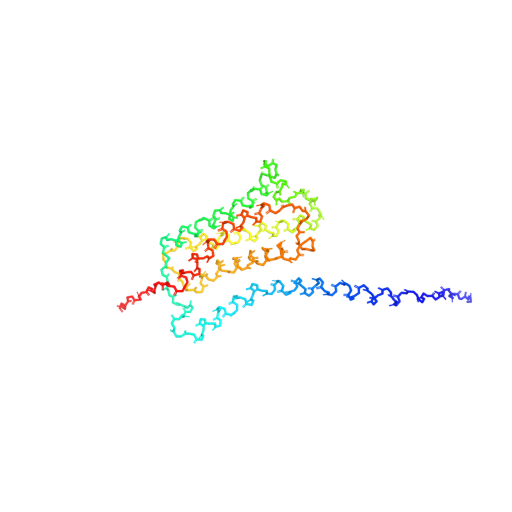 ? -6.249 5.010 13.458 1.00 89.44 190 HIS A O 1
ATOM 1485 N N . PHE A 1 191 ? -4.511 4.511 12.167 1.00 89.31 191 PHE A N 1
ATOM 1486 C CA . PHE A 1 191 ? -4.228 3.245 12.838 1.00 89.31 191 PHE A CA 1
ATOM 1487 C C . PHE A 1 191 ? -3.964 3.445 14.333 1.00 89.31 191 PHE A C 1
ATOM 1489 O O . PHE A 1 191 ? -4.535 2.737 15.161 1.00 89.31 191 PHE A O 1
ATOM 1496 N N . LEU A 1 192 ? -3.158 4.443 14.696 1.00 88.38 192 LEU A N 1
ATOM 1497 C CA . LEU A 1 192 ? -2.827 4.728 16.094 1.00 88.38 192 LEU A CA 1
ATOM 1498 C C . LEU A 1 192 ? -4.001 5.330 16.882 1.00 88.38 192 LEU A C 1
ATOM 1500 O O . LEU A 1 192 ? -4.114 5.072 18.076 1.00 88.38 192 LEU A O 1
ATOM 1504 N N . ASN A 1 193 ? -4.886 6.084 16.222 1.00 88.38 193 ASN A N 1
ATOM 1505 C CA . ASN A 1 193 ? -5.960 6.847 16.875 1.00 88.38 193 ASN A CA 1
ATOM 1506 C C . ASN A 1 193 ? -7.378 6.343 16.549 1.00 88.38 193 ASN A C 1
ATOM 1508 O O . ASN A 1 193 ? -8.365 7.019 16.846 1.00 88.38 193 ASN A O 1
ATOM 1512 N N . ALA A 1 194 ? -7.502 5.177 15.915 1.00 85.44 194 ALA A N 1
ATOM 1513 C CA . ALA A 1 194 ? -8.779 4.638 15.468 1.00 85.44 194 ALA A CA 1
ATOM 1514 C C . ALA A 1 194 ? -9.744 4.411 16.637 1.00 85.44 194 ALA A C 1
ATOM 1516 O O . ALA A 1 194 ? -9.411 3.728 17.612 1.00 85.44 194 ALA A O 1
ATOM 1517 N N . LYS A 1 195 ? -10.973 4.917 16.488 1.00 85.12 195 LYS A N 1
ATOM 1518 C CA . LYS A 1 195 ? -12.071 4.653 17.420 1.00 85.12 195 LYS A CA 1
ATOM 1519 C C . LYS A 1 195 ? -12.548 3.211 17.270 1.00 85.12 195 LYS A C 1
ATOM 1521 O O . LYS A 1 195 ? -12.805 2.748 16.156 1.00 85.12 195 LYS A O 1
ATOM 1526 N N . LYS A 1 196 ? -12.653 2.510 18.400 1.00 85.94 196 LYS A N 1
ATOM 1527 C CA . LYS A 1 196 ? -13.234 1.166 18.461 1.00 85.94 196 LYS A CA 1
ATOM 1528 C C . LYS A 1 196 ? -14.749 1.278 18.322 1.00 85.94 196 LYS A C 1
ATOM 1530 O O . LYS A 1 196 ? -15.356 2.130 18.966 1.00 85.94 196 LYS A O 1
ATOM 1535 N N . VAL A 1 197 ? -15.345 0.410 17.513 1.00 84.75 197 VAL A N 1
ATOM 1536 C CA . VAL A 1 197 ? -16.800 0.261 17.467 1.00 84.75 197 VAL A CA 1
ATOM 1537 C C . VAL A 1 197 ? -17.212 -0.536 18.697 1.00 84.75 197 VAL A C 1
ATOM 1539 O O . VAL A 1 197 ? -16.842 -1.703 18.839 1.00 84.75 197 VAL A O 1
ATOM 1542 N N . GLU A 1 198 ? -17.959 0.085 19.605 1.00 79.38 198 GLU A N 1
ATOM 1543 C CA . GLU A 1 198 ? -18.519 -0.631 20.746 1.00 79.38 198 GLU A CA 1
ATOM 1544 C C . GLU A 1 198 ? -19.545 -1.652 20.244 1.00 79.38 198 GLU A C 1
ATOM 1546 O O . GLU A 1 198 ? -20.498 -1.311 19.539 1.00 79.38 198 GLU A O 1
ATOM 1551 N N . LYS A 1 199 ? -19.359 -2.928 20.599 1.00 66.06 199 LYS A N 1
ATOM 1552 C CA . LYS A 1 199 ? -20.404 -3.929 20.384 1.00 66.06 199 LYS A CA 1
ATOM 1553 C C . LYS A 1 199 ? -21.577 -3.557 21.284 1.00 66.06 199 LYS A C 1
ATOM 1555 O O . LYS A 1 199 ? -21.439 -3.616 22.508 1.00 66.06 199 LYS A O 1
ATOM 1560 N N . LYS A 1 200 ? -22.723 -3.196 20.697 1.00 55.88 200 LYS A N 1
ATOM 1561 C CA . LYS A 1 200 ? -23.981 -3.191 21.450 1.00 55.88 200 LYS A CA 1
ATOM 1562 C C . LYS A 1 200 ? -24.163 -4.600 22.014 1.00 55.88 200 LYS A C 1
ATOM 1564 O O . LYS A 1 200 ? -24.105 -5.575 21.269 1.00 55.88 200 LYS A O 1
ATOM 1569 N N . LYS A 1 201 ? -24.253 -4.701 23.340 1.00 52.12 201 LYS A N 1
ATOM 1570 C CA . LYS A 1 201 ? -24.713 -5.924 23.993 1.00 52.12 201 LYS A CA 1
ATOM 1571 C C . LYS A 1 201 ? -26.211 -5.988 23.727 1.00 52.12 201 LYS A C 1
ATOM 1573 O O . LYS A 1 201 ? -26.943 -5.193 24.314 1.00 52.12 201 LYS A O 1
ATOM 1578 N N . ASP A 1 202 ? -26.597 -6.844 22.793 1.00 51.41 202 ASP A N 1
ATOM 1579 C CA . ASP A 1 202 ? -27.984 -7.280 22.634 1.00 51.41 202 ASP A CA 1
ATOM 1580 C C . ASP A 1 202 ? -28.364 -8.235 23.776 1.00 51.41 202 ASP A C 1
ATOM 1582 O O . ASP A 1 202 ? -27.478 -9.010 24.222 1.00 51.41 202 ASP A O 1
#